Protein AF-A0A1F7BGQ9-F1 (afdb_monomer)

Foldseek 3Di:
DDDDDDDDDDDDDDDDDDDDDDPDPPPPPPPPPPCPVPPPPDQLAPAADCPDLLNVLQVVLVVLVLADCDPVRHNQQQAFAFQLNLLSSLCSLLVPDFDLPADQQAPPQDSPDPSNSSVRSLVVLVLADCDPVRHNRRGDFAFLLSSLSSNCSSVVNAWQADAQAPPADPPPPSNRSQNLCVVLVQQVPPDDRHHSRGGHTRGNSSSSSNSSSVSVVVVVVVPPDPDDDDDDDPDDDDDDDDDDDPDDDDDDDDDDDDDDDDDD

Sequence (264 aa):
MLLSSFKGPNARRHIIIGIVSIVTALALLPNIPTSSWQAALRSPFTDTDPHTLHGHAILRLFDRGIVSGFPDKTFRGHLPVSRAEAAKMLLRAANIPLDENLQSPFSDVFGNEWFSAYVLTAEQHKIIQGYSDGSFRPQRSISTAEFLKMATMTFGLPESLPHHFADVRDNDWFARFAGMAWHYHLFPERIDHRTLTPDLRVMRSDFALALSQILNFGSRAHFNKPEWKWIPPRGSSLLTLPKPVTNVSPLPSLEESPISADEP

Mean predicted aligned error: 14.75 Å

pLDDT: mean 77.78, std 25.47, range [29.55, 98.81]

Radius of gyration: 30.19 Å; Cα contacts (8 Å, |Δi|>4): 280; chains: 1; bounding box: 60×73×105 Å

Secondary structure (DSSP, 8-state):
---------------------------------GGGG------SSTT--TTSHHHHHHHHHHHTTS----TTS---TTSBPBHHHHHHHHHHHTTPPP-TTPPP-STT--TTSTTHHHHHHHHHTTS----TTS---TTSBPBHHHHHHHHHHHHTPPSS-----TT--TTSTTHHHHHHHHHTT--TTT-BTTB--TTSBPBHHHHHHHHHHHHHHHHHHTTSSS-------TT----PPPPP----PPPPP-PPPPPPP---

Nearest PDB structures (foldseek):
  3pyw-assembly1_A  TM=8.153E-01  e=2.788E-09  Bacillus anthracis
  7sv5-assembly2_B  TM=8.610E-01  e=1.361E-07  Paenibacillus alvei
  7sv6-assembly1_A  TM=8.631E-01  e=1.890E-07  Paenibacillus alvei
  6cwi-assembly1_A  TM=8.191E-01  e=2.626E-07  Paenibacillus alvei
  6bt4-assembly1_A  TM=8.118E-01  e=2.774E-07  Bacillus anthracis

Structure (mmCIF, N/CA/C/O backbone):
data_AF-A0A1F7BGQ9-F1
#
_entry.id   AF-A0A1F7BGQ9-F1
#
loop_
_atom_site.group_PDB
_atom_site.id
_atom_site.type_symbol
_atom_site.label_atom_id
_atom_site.label_alt_id
_atom_site.label_comp_id
_atom_site.label_asym_id
_atom_site.label_entity_id
_atom_site.label_seq_id
_atom_site.pdbx_PDB_ins_code
_atom_site.Cartn_x
_atom_site.Cartn_y
_atom_site.Cartn_z
_atom_site.occupancy
_atom_site.B_iso_or_equiv
_atom_site.auth_seq_id
_atom_site.auth_comp_id
_atom_site.auth_asym_id
_atom_site.auth_atom_id
_atom_site.pdbx_PDB_model_num
ATOM 1 N N . MET A 1 1 ? 13.419 -28.839 -79.790 1.00 36.34 1 MET A N 1
ATOM 2 C CA . MET A 1 1 ? 14.596 -29.171 -80.618 1.00 36.34 1 MET A CA 1
ATOM 3 C C . MET A 1 1 ? 15.353 -27.874 -80.906 1.00 36.34 1 MET A C 1
ATOM 5 O O . MET A 1 1 ? 14.769 -27.016 -81.542 1.00 36.34 1 MET A O 1
ATOM 9 N N . LEU A 1 2 ? 16.568 -27.757 -80.341 1.00 37.19 2 LEU A N 1
ATOM 10 C CA . LEU A 1 2 ? 17.745 -26.927 -80.712 1.00 37.19 2 LEU A CA 1
ATOM 11 C C . LEU A 1 2 ? 17.565 -25.390 -80.860 1.00 37.19 2 LEU A C 1
ATOM 13 O O . LEU A 1 2 ? 16.801 -24.934 -81.695 1.00 37.19 2 LEU A O 1
ATOM 17 N N . LEU A 1 3 ? 18.114 -24.538 -79.975 1.00 39.97 3 LEU A N 1
ATOM 18 C CA . LEU A 1 3 ? 19.520 -24.072 -79.818 1.00 39.97 3 LEU A CA 1
ATOM 19 C C . LEU A 1 3 ? 20.113 -23.309 -81.021 1.00 39.97 3 LEU A C 1
ATOM 21 O O . LEU A 1 3 ? 20.378 -23.937 -82.036 1.00 39.97 3 LEU A O 1
ATOM 25 N N . SER A 1 4 ? 20.443 -22.016 -80.823 1.00 39.09 4 SER A N 1
ATOM 26 C CA . SER A 1 4 ? 21.767 -21.361 -81.063 1.00 39.09 4 SER A CA 1
ATOM 27 C C . SER A 1 4 ? 21.606 -19.818 -81.135 1.00 39.09 4 SER A C 1
ATOM 29 O O . SER A 1 4 ? 20.766 -19.363 -81.900 1.00 39.09 4 SER A O 1
ATOM 31 N N . SER A 1 5 ? 22.212 -18.954 -80.297 1.00 43.22 5 SER A N 1
ATOM 32 C CA . SER A 1 5 ? 23.644 -18.620 -80.043 1.00 43.22 5 SER A CA 1
ATOM 33 C C . SER A 1 5 ? 24.148 -17.414 -80.885 1.00 43.22 5 SER A C 1
ATOM 35 O O . SER A 1 5 ? 24.263 -17.527 -82.097 1.00 43.22 5 SER A O 1
ATOM 37 N N . PHE A 1 6 ? 24.231 -16.205 -80.293 1.00 45.91 6 PHE A N 1
ATOM 38 C CA . PHE A 1 6 ? 25.427 -15.411 -79.876 1.00 45.91 6 PHE A CA 1
ATOM 39 C C . PHE A 1 6 ? 26.167 -14.546 -80.926 1.00 45.91 6 PHE A C 1
ATOM 41 O O . PHE A 1 6 ? 26.708 -15.071 -81.894 1.00 45.91 6 PHE A O 1
ATOM 48 N N . LYS A 1 7 ? 26.375 -13.250 -80.594 1.00 42.97 7 LYS A N 1
ATOM 49 C CA . LYS A 1 7 ? 27.692 -12.549 -80.546 1.00 42.97 7 LYS A CA 1
ATOM 50 C C . LYS A 1 7 ? 27.568 -11.109 -79.978 1.00 42.97 7 LYS A C 1
ATOM 52 O O . LYS A 1 7 ? 26.692 -10.366 -80.395 1.00 42.97 7 LYS A O 1
ATOM 57 N N . GLY A 1 8 ? 28.432 -10.757 -79.008 1.00 38.69 8 GLY A N 1
ATOM 58 C CA . GLY A 1 8 ? 28.575 -9.430 -78.350 1.00 38.69 8 GLY A CA 1
ATOM 59 C C . GLY A 1 8 ? 29.372 -8.389 -79.176 1.00 38.69 8 GLY A C 1
ATOM 60 O O . GLY A 1 8 ? 29.434 -8.590 -80.387 1.00 38.69 8 GLY A O 1
ATOM 61 N N . PRO A 1 9 ? 30.029 -7.335 -78.603 1.00 50.06 9 PRO A N 1
ATOM 62 C CA . PRO A 1 9 ? 30.559 -7.221 -77.231 1.00 50.06 9 PRO A CA 1
ATOM 63 C C . PRO A 1 9 ? 30.384 -5.861 -76.484 1.00 50.06 9 PRO A C 1
ATOM 65 O O . PRO A 1 9 ? 30.153 -4.804 -77.053 1.00 50.06 9 PRO A O 1
ATOM 68 N N . ASN A 1 10 ? 30.568 -5.949 -75.162 1.00 44.47 10 ASN A N 1
ATOM 69 C CA . ASN A 1 10 ? 31.074 -4.989 -74.160 1.00 44.47 10 ASN A CA 1
ATOM 70 C C . ASN A 1 10 ? 31.582 -3.595 -74.612 1.00 44.47 10 ASN A C 1
ATOM 72 O O . ASN A 1 10 ? 32.505 -3.517 -75.415 1.00 44.47 10 ASN A O 1
ATOM 76 N N . ALA A 1 11 ? 31.194 -2.533 -73.885 1.00 39.59 11 ALA A N 1
ATOM 77 C CA . ALA A 1 11 ? 32.031 -1.903 -72.839 1.00 39.59 11 ALA A CA 1
ATOM 78 C C . ALA A 1 11 ? 31.800 -0.381 -72.654 1.00 39.59 11 ALA A C 1
ATOM 80 O O . ALA A 1 11 ? 32.071 0.419 -73.535 1.00 39.59 11 ALA A O 1
ATOM 81 N N . ARG A 1 12 ? 31.507 -0.025 -71.394 1.00 42.62 12 ARG A N 1
ATOM 82 C CA . ARG A 1 12 ? 32.071 1.100 -70.615 1.00 42.62 12 ARG A CA 1
ATOM 83 C C . ARG A 1 12 ? 31.659 2.559 -70.917 1.00 42.62 12 ARG A C 1
ATOM 85 O O . ARG A 1 12 ? 32.175 3.194 -71.817 1.00 42.62 12 ARG A O 1
ATOM 92 N N . ARG A 1 13 ? 30.965 3.092 -69.893 1.00 46.19 13 ARG A N 1
ATOM 93 C CA . ARG A 1 13 ? 31.175 4.374 -69.177 1.00 46.19 13 ARG A CA 1
ATOM 94 C C . ARG A 1 13 ? 30.941 5.663 -69.967 1.00 46.19 13 ARG A C 1
ATOM 96 O O . ARG A 1 13 ? 31.759 5.990 -70.797 1.00 46.19 13 ARG A O 1
ATOM 103 N N . HIS A 1 14 ? 29.966 6.465 -69.529 1.00 50.31 14 HIS A N 1
ATOM 104 C CA . HIS A 1 14 ? 30.196 7.842 -69.064 1.00 50.31 14 HIS A CA 1
ATOM 105 C C . HIS A 1 14 ? 29.042 8.279 -68.145 1.00 50.31 14 HIS A C 1
ATOM 107 O O . HIS A 1 14 ? 27.884 8.324 -68.542 1.00 50.31 14 HIS A O 1
ATOM 113 N N . ILE A 1 15 ? 29.389 8.567 -66.889 1.00 47.56 15 ILE A N 1
ATOM 114 C CA . ILE A 1 15 ? 28.601 9.392 -65.972 1.00 47.56 15 ILE A CA 1
ATOM 115 C C . ILE A 1 15 ? 28.637 10.808 -66.551 1.00 47.56 15 ILE A C 1
ATOM 117 O O . ILE A 1 15 ? 29.724 11.367 -66.685 1.00 47.56 15 ILE A O 1
ATOM 121 N N . ILE A 1 16 ? 27.481 11.381 -66.879 1.00 44.72 16 ILE A N 1
ATOM 122 C CA . ILE A 1 16 ? 27.337 12.829 -67.047 1.00 44.72 16 ILE A CA 1
ATOM 123 C C . ILE A 1 16 ? 26.301 13.288 -66.029 1.00 44.72 16 ILE A C 1
ATOM 125 O O . ILE A 1 16 ? 25.122 12.950 -66.092 1.00 44.72 16 ILE A O 1
ATOM 129 N N . ILE A 1 17 ? 26.818 14.016 -65.047 1.00 48.19 17 ILE A N 1
ATOM 130 C CA . ILE A 1 17 ? 26.099 14.764 -64.028 1.00 48.19 17 ILE A CA 1
ATOM 131 C C . ILE A 1 17 ? 25.341 15.882 -64.746 1.00 48.19 17 ILE A C 1
ATOM 133 O O . ILE A 1 17 ? 25.955 16.760 -65.346 1.00 48.19 17 ILE A O 1
ATOM 137 N N . GLY A 1 18 ? 24.013 15.836 -64.688 1.00 40.16 18 GLY A N 1
ATOM 138 C CA . GLY A 1 18 ? 23.127 16.909 -65.125 1.00 40.16 18 GLY A CA 1
ATOM 139 C C . GLY A 1 18 ? 22.361 17.455 -63.930 1.00 40.16 18 GLY A C 1
ATOM 140 O O . GLY A 1 18 ? 21.220 17.072 -63.697 1.00 40.16 18 GLY A O 1
ATOM 141 N N . ILE A 1 19 ? 23.011 18.316 -63.147 1.00 49.31 19 ILE A N 1
ATOM 142 C CA . ILE A 1 19 ? 22.352 19.185 -62.170 1.00 49.31 19 ILE A CA 1
ATOM 143 C C . ILE A 1 19 ? 21.671 20.302 -62.963 1.00 49.31 19 ILE A C 1
ATOM 145 O O . ILE A 1 19 ? 22.356 21.159 -63.512 1.00 49.31 19 ILE A O 1
ATOM 149 N N . VAL A 1 20 ? 20.338 20.310 -62.997 1.00 45.03 20 VAL A N 1
ATOM 150 C CA . VAL A 1 20 ? 19.552 21.527 -63.245 1.00 45.03 20 VAL A CA 1
ATOM 151 C C . VAL A 1 20 ? 18.405 21.571 -62.237 1.00 45.03 20 VAL A C 1
ATOM 153 O O . VAL A 1 20 ? 17.355 20.962 -62.407 1.00 45.03 20 VAL A O 1
ATOM 156 N N . SER A 1 21 ? 18.696 22.259 -61.136 1.00 47.62 21 SER A N 1
ATOM 157 C CA . SER A 1 21 ? 17.870 23.287 -60.504 1.00 47.62 21 SER A CA 1
ATOM 158 C C . SER A 1 21 ? 16.347 23.178 -60.631 1.00 47.62 21 SER A C 1
ATOM 160 O O . SER A 1 21 ? 15.758 23.731 -61.555 1.00 47.62 21 SER A O 1
ATOM 162 N N . ILE A 1 22 ? 15.705 22.638 -59.592 1.00 47.03 22 ILE A N 1
ATOM 163 C CA . ILE A 1 22 ? 14.407 23.147 -59.127 1.00 47.03 22 ILE A CA 1
ATOM 164 C C . ILE A 1 22 ? 14.520 23.404 -57.618 1.00 47.03 22 ILE A C 1
ATOM 166 O O . ILE A 1 22 ? 14.191 22.575 -56.777 1.00 47.03 22 ILE A O 1
ATOM 170 N N . VAL A 1 23 ? 15.042 24.585 -57.296 1.00 50.34 23 VAL A N 1
ATOM 171 C CA . VAL A 1 23 ? 14.704 25.364 -56.097 1.00 50.34 23 VAL A CA 1
ATOM 172 C C . VAL A 1 23 ? 13.870 26.500 -56.705 1.00 50.34 23 VAL A C 1
ATOM 174 O O . VAL A 1 23 ? 14.370 27.176 -57.593 1.00 50.34 23 VAL A O 1
ATOM 177 N N . THR A 1 24 ? 12.568 26.653 -56.489 1.00 49.28 24 THR A N 1
ATOM 178 C CA . THR A 1 24 ? 11.919 27.047 -55.238 1.00 49.28 24 THR A CA 1
ATOM 179 C C . THR A 1 24 ? 10.406 26.807 -55.372 1.00 49.28 24 THR A C 1
ATOM 181 O O . THR A 1 24 ? 9.662 27.660 -55.849 1.00 49.28 24 THR A O 1
ATOM 184 N N . ALA A 1 25 ? 9.904 25.666 -54.901 1.00 49.00 25 ALA A N 1
ATOM 185 C CA . ALA A 1 25 ? 8.523 25.638 -54.433 1.00 49.00 25 ALA A CA 1
ATOM 186 C C . ALA A 1 25 ? 8.534 26.314 -53.058 1.00 49.00 25 ALA A C 1
ATOM 188 O O . ALA A 1 25 ? 8.933 25.703 -52.067 1.00 49.00 25 ALA A O 1
ATOM 189 N N . LEU A 1 26 ? 8.172 27.599 -53.014 1.00 49.84 26 LEU A N 1
ATOM 190 C CA . LEU A 1 26 ? 7.861 28.319 -51.780 1.00 49.84 26 LEU A CA 1
ATOM 191 C C . LEU A 1 26 ? 6.586 27.697 -51.197 1.00 49.84 26 LEU A C 1
ATOM 193 O O . LEU A 1 26 ? 5.485 28.226 -51.327 1.00 49.84 26 LEU A O 1
ATOM 197 N N . ALA A 1 27 ? 6.737 26.515 -50.606 1.00 54.12 27 ALA A N 1
ATOM 198 C CA . ALA A 1 27 ? 5.745 25.952 -49.727 1.00 54.12 27 ALA A CA 1
ATOM 199 C C . ALA A 1 27 ? 5.705 26.873 -48.506 1.00 54.12 27 ALA A C 1
ATOM 201 O O . ALA A 1 27 ? 6.563 26.804 -47.627 1.00 54.12 27 ALA A O 1
ATOM 202 N N . LEU A 1 28 ? 4.709 27.759 -48.484 1.00 58.50 28 LEU A N 1
ATOM 203 C CA . LEU A 1 28 ? 4.125 28.303 -47.264 1.00 58.50 28 LEU A CA 1
ATOM 204 C C . LEU A 1 28 ? 3.600 27.118 -46.444 1.00 58.50 28 LEU A C 1
ATOM 206 O O . LEU A 1 28 ? 2.397 26.885 -46.354 1.00 58.50 28 LEU A O 1
ATOM 210 N N . LEU A 1 29 ? 4.503 26.309 -45.893 1.00 55.88 29 LEU A N 1
ATOM 211 C CA . LEU A 1 29 ? 4.134 25.449 -44.794 1.00 55.88 29 LEU A CA 1
ATOM 212 C C . LEU A 1 29 ? 3.821 26.425 -43.661 1.00 55.88 29 LEU A C 1
ATOM 214 O O . LEU A 1 29 ? 4.695 27.232 -43.323 1.00 55.88 29 LEU A O 1
ATOM 218 N N . PRO A 1 30 ? 2.592 26.433 -43.108 1.00 62.44 30 PRO A N 1
ATOM 219 C CA . PRO A 1 30 ? 2.375 27.143 -41.861 1.00 62.44 30 PRO A CA 1
ATOM 220 C C . PRO A 1 30 ? 3.480 26.684 -40.916 1.00 62.44 30 PRO A C 1
ATOM 222 O O . PRO A 1 30 ? 3.821 25.501 -40.935 1.00 62.44 30 PRO A O 1
ATOM 225 N N . ASN A 1 31 ? 4.075 27.613 -40.162 1.00 59.97 31 ASN A N 1
ATOM 226 C CA . ASN A 1 31 ? 4.918 27.282 -39.019 1.00 59.97 31 ASN A CA 1
ATOM 227 C C . ASN A 1 31 ? 4.153 26.231 -38.219 1.00 59.97 31 ASN A C 1
ATOM 229 O O . ASN A 1 31 ? 3.265 26.594 -37.454 1.00 59.97 31 ASN A O 1
ATOM 233 N N . ILE A 1 32 ? 4.416 24.943 -38.447 1.00 59.50 32 ILE A N 1
ATOM 234 C CA . ILE A 1 32 ? 3.876 23.896 -37.605 1.00 59.50 32 ILE A CA 1
ATOM 235 C C . ILE A 1 32 ? 4.662 24.147 -36.334 1.00 59.50 32 ILE A C 1
ATOM 237 O O . ILE A 1 32 ? 5.885 23.972 -36.370 1.00 59.50 32 ILE A O 1
ATOM 241 N N . PRO A 1 33 ? 4.042 24.678 -35.267 1.00 58.84 33 PRO A N 1
ATOM 242 C CA . PRO A 1 33 ? 4.779 24.907 -34.049 1.00 58.84 33 PRO A CA 1
ATOM 243 C C . PRO A 1 33 ? 5.340 23.541 -33.660 1.00 58.84 33 PRO A C 1
ATOM 245 O O . PRO A 1 33 ? 4.599 22.611 -33.345 1.00 58.84 33 PRO A O 1
ATOM 248 N N . THR A 1 34 ? 6.662 23.390 -33.736 1.00 55.25 34 THR A N 1
ATOM 249 C CA . THR A 1 34 ? 7.361 22.145 -33.386 1.00 55.25 34 THR A CA 1
ATOM 250 C C . THR A 1 34 ? 7.136 21.767 -31.918 1.00 55.25 34 THR A C 1
ATOM 252 O O . THR A 1 34 ? 7.506 20.676 -31.494 1.00 55.25 34 THR A O 1
ATOM 255 N N . SER A 1 35 ? 6.458 22.623 -31.151 1.00 54.38 35 SER A N 1
ATOM 256 C CA . SER A 1 35 ? 6.023 22.392 -29.782 1.00 54.38 35 SER A CA 1
ATOM 257 C C . SER A 1 35 ? 4.830 21.439 -29.621 1.00 54.38 35 SER A C 1
ATOM 259 O O . SER A 1 35 ? 4.556 21.049 -28.489 1.00 54.38 35 SER A O 1
ATOM 261 N N . SER A 1 36 ? 4.132 20.997 -30.677 1.00 53.03 36 SER A N 1
ATOM 262 C CA . SER A 1 36 ? 2.941 20.143 -30.487 1.00 53.03 36 SER A CA 1
ATOM 263 C C . SER A 1 36 ? 3.226 18.659 -30.198 1.00 53.03 36 SER A C 1
ATOM 265 O O . SER A 1 36 ? 2.317 17.954 -29.773 1.00 53.03 36 SER A O 1
ATOM 267 N N . TRP A 1 37 ? 4.461 18.168 -30.364 1.00 47.69 37 TRP A N 1
ATOM 268 C CA . TRP A 1 37 ? 4.839 16.790 -29.974 1.00 47.69 37 TRP A CA 1
ATOM 269 C C . TRP A 1 37 ? 5.526 16.718 -28.604 1.00 47.69 37 TRP A C 1
ATOM 271 O O . TRP A 1 37 ? 5.734 15.638 -28.059 1.00 47.69 37 TRP A O 1
ATOM 281 N N . GLN A 1 38 ? 5.830 17.884 -28.029 1.00 47.09 38 GLN A N 1
ATOM 282 C CA . GLN A 1 38 ? 6.283 18.070 -26.654 1.00 47.09 38 GLN A CA 1
ATOM 283 C C . GLN A 1 38 ? 5.197 18.776 -25.837 1.00 47.09 38 GLN A C 1
ATOM 285 O O . GLN A 1 38 ? 5.494 19.640 -25.007 1.00 47.09 38 GLN A O 1
ATOM 290 N N . ALA A 1 39 ? 3.932 18.377 -25.987 1.00 48.41 39 ALA A N 1
ATOM 291 C CA . ALA A 1 39 ? 3.056 18.402 -24.820 1.00 48.41 39 ALA A CA 1
ATOM 292 C C . ALA A 1 39 ? 3.646 17.385 -23.827 1.00 48.41 39 ALA A C 1
ATOM 294 O O . ALA A 1 39 ? 3.216 16.239 -23.746 1.00 48.41 39 ALA A O 1
ATOM 295 N N . ALA A 1 40 ? 4.759 17.775 -23.198 1.00 54.75 40 ALA A N 1
ATOM 296 C CA . ALA A 1 40 ? 5.526 16.961 -22.287 1.00 54.75 40 ALA A CA 1
ATOM 297 C C . ALA A 1 40 ? 4.553 16.466 -21.226 1.00 54.75 40 ALA A C 1
ATOM 299 O O . ALA A 1 40 ? 3.751 17.261 -20.727 1.00 54.75 40 ALA A O 1
ATOM 300 N N . LEU A 1 41 ? 4.617 15.175 -20.902 1.00 59.75 41 LEU A N 1
ATOM 301 C CA . LEU A 1 41 ? 3.995 14.638 -19.702 1.00 59.75 41 LEU A CA 1
ATOM 302 C C . LEU A 1 41 ? 4.529 15.473 -18.528 1.00 59.75 41 LEU A C 1
ATOM 304 O O . LEU A 1 41 ? 5.626 15.240 -18.031 1.00 59.75 41 LEU A O 1
ATOM 308 N N . ARG A 1 42 ? 3.820 16.535 -18.147 1.00 78.81 42 ARG A N 1
ATOM 309 C CA . ARG A 1 42 ? 4.217 17.367 -17.019 1.00 78.81 42 ARG A CA 1
ATOM 310 C C . ARG A 1 42 ? 3.705 16.656 -15.788 1.00 78.81 42 ARG A C 1
ATOM 312 O O . ARG A 1 42 ? 2.498 16.541 -15.596 1.00 78.81 42 ARG A O 1
ATOM 319 N N . SER A 1 43 ? 4.635 16.164 -14.978 1.00 88.19 43 SER A N 1
ATOM 320 C CA . SER A 1 43 ? 4.297 15.652 -13.659 1.00 88.19 43 SER A CA 1
ATOM 321 C C . SER A 1 43 ? 3.655 16.783 -12.836 1.00 88.19 43 SER A C 1
ATOM 323 O O . SER A 1 43 ? 4.207 17.887 -12.799 1.00 88.19 43 SER A O 1
ATOM 325 N N . PRO A 1 44 ? 2.516 16.544 -12.155 1.00 93.31 44 PRO A N 1
ATOM 326 C CA . PRO A 1 44 ? 1.982 17.469 -11.162 1.00 93.31 44 PRO A CA 1
ATOM 327 C C . PRO A 1 44 ? 2.873 17.526 -9.911 1.00 93.31 44 PRO A C 1
ATOM 329 O O . PRO A 1 44 ? 2.683 18.407 -9.074 1.00 93.31 44 PRO A O 1
ATOM 332 N N . PHE A 1 45 ? 3.835 16.602 -9.789 1.00 96.81 45 PHE A N 1
ATOM 333 C CA . PHE A 1 45 ? 4.790 16.527 -8.695 1.00 96.81 45 PHE A CA 1
ATOM 334 C C . PHE A 1 45 ? 6.187 16.966 -9.138 1.00 96.81 45 PHE A C 1
ATOM 336 O O . PHE A 1 45 ? 6.735 16.433 -10.105 1.00 96.81 45 PHE A O 1
ATOM 343 N N . THR A 1 46 ? 6.779 17.905 -8.407 1.00 96.19 46 THR A N 1
ATOM 344 C CA . THR A 1 46 ? 8.100 18.488 -8.688 1.00 96.19 46 THR A CA 1
ATOM 345 C C . THR A 1 46 ? 9.255 17.518 -8.439 1.00 96.19 46 THR A C 1
ATOM 347 O O . THR A 1 46 ? 10.321 17.680 -9.022 1.00 96.19 46 THR A O 1
ATOM 350 N N . ASP A 1 47 ? 9.039 16.498 -7.611 1.00 96.75 47 ASP A N 1
ATOM 351 C CA . ASP A 1 47 ? 10.009 15.472 -7.211 1.00 96.75 47 ASP A CA 1
ATOM 352 C C . ASP A 1 47 ? 9.783 14.120 -7.914 1.00 96.75 47 ASP A C 1
ATOM 354 O O . ASP A 1 47 ? 10.317 13.098 -7.486 1.00 96.75 47 ASP A O 1
ATOM 358 N N . THR A 1 48 ? 8.965 14.085 -8.968 1.00 96.12 48 THR A N 1
ATOM 359 C CA . THR A 1 48 ? 8.656 12.858 -9.714 1.00 96.12 48 THR A CA 1
ATOM 360 C C . THR A 1 48 ? 9.039 13.022 -11.177 1.00 96.12 48 THR A C 1
ATOM 362 O O . THR A 1 48 ? 8.422 13.804 -11.899 1.00 96.12 48 THR A O 1
ATOM 365 N N . ASP A 1 49 ? 10.033 12.252 -11.624 1.00 93.94 49 ASP A N 1
ATOM 366 C CA . ASP A 1 49 ? 10.426 12.196 -13.033 1.00 93.94 49 ASP A CA 1
ATOM 367 C C . ASP A 1 49 ? 9.449 11.301 -13.821 1.00 93.94 49 ASP A C 1
ATOM 369 O O . ASP A 1 49 ? 9.459 10.079 -13.616 1.00 93.94 49 ASP A O 1
ATOM 373 N N . PRO A 1 50 ? 8.633 11.865 -14.737 1.00 92.00 50 PRO A N 1
ATOM 374 C CA . PRO A 1 50 ? 7.638 11.123 -15.508 1.00 92.00 50 PRO A CA 1
ATOM 375 C C . PRO A 1 50 ? 8.241 10.047 -16.416 1.00 92.00 50 PRO A C 1
ATOM 377 O O . PRO A 1 50 ? 7.495 9.187 -16.867 1.00 92.00 50 PRO A O 1
ATOM 380 N N . HIS A 1 51 ? 9.547 10.071 -16.696 1.00 88.88 51 HIS A N 1
ATOM 381 C CA . HIS A 1 51 ? 10.205 9.118 -17.592 1.00 88.88 51 HIS A CA 1
ATOM 382 C C . HIS A 1 51 ? 10.705 7.853 -16.886 1.00 88.88 51 HIS A C 1
ATOM 384 O O . HIS A 1 51 ? 11.009 6.859 -17.547 1.00 88.88 51 HIS A O 1
ATOM 390 N N . THR A 1 52 ? 10.741 7.851 -15.553 1.00 92.81 52 THR A N 1
ATOM 391 C CA . THR A 1 52 ? 11.121 6.675 -14.758 1.00 92.81 52 THR A CA 1
ATOM 392 C C . THR A 1 52 ? 9.963 5.687 -14.626 1.00 92.81 52 THR A C 1
ATOM 394 O O . THR A 1 52 ? 8.794 6.029 -14.830 1.00 92.81 52 THR A O 1
ATOM 397 N N . LEU A 1 53 ? 10.265 4.439 -14.261 1.00 91.38 53 LEU A N 1
ATOM 398 C CA . LEU A 1 53 ? 9.242 3.421 -14.030 1.00 91.38 53 LEU A CA 1
ATOM 399 C C . LEU A 1 53 ? 8.296 3.815 -12.880 1.00 91.38 53 LEU A C 1
ATOM 401 O O . LEU A 1 53 ? 7.072 3.754 -13.035 1.00 91.38 53 LEU A O 1
ATOM 405 N N . HIS A 1 54 ? 8.852 4.273 -11.755 1.00 94.56 54 HIS A N 1
ATOM 406 C CA . HIS A 1 54 ? 8.070 4.784 -10.628 1.00 94.56 54 HIS A CA 1
ATOM 407 C C . HIS A 1 54 ? 7.258 6.012 -11.010 1.00 94.56 54 HIS A C 1
ATOM 409 O O . HIS A 1 54 ? 6.078 6.064 -10.680 1.00 94.56 54 HIS A O 1
ATOM 415 N N . GLY A 1 55 ? 7.838 6.966 -11.742 1.00 95.06 55 GLY A N 1
ATOM 416 C CA . GLY A 1 55 ? 7.127 8.166 -12.172 1.00 95.06 55 GLY A CA 1
ATOM 417 C C . GLY A 1 55 ? 5.900 7.848 -13.015 1.00 95.06 55 GLY A C 1
ATOM 418 O O . GLY A 1 55 ? 4.796 8.256 -12.662 1.00 95.06 55 GLY A O 1
ATOM 419 N N . HIS A 1 56 ? 6.041 7.017 -14.051 1.00 93.69 56 HIS A N 1
ATOM 420 C CA . HIS A 1 56 ? 4.893 6.558 -14.839 1.00 93.69 56 HIS A CA 1
ATOM 421 C C . HIS A 1 56 ? 3.817 5.867 -13.983 1.00 93.69 56 HIS A C 1
ATOM 423 O O . HIS A 1 56 ? 2.620 6.021 -14.244 1.00 93.69 56 HIS A O 1
ATOM 429 N N . ALA A 1 57 ? 4.212 5.079 -12.979 1.00 95.69 57 ALA A N 1
ATOM 430 C CA . ALA A 1 57 ? 3.268 4.414 -12.086 1.00 95.69 57 ALA A CA 1
ATOM 431 C C . ALA A 1 57 ? 2.541 5.398 -11.159 1.00 95.69 57 ALA A C 1
ATOM 433 O O . ALA A 1 57 ? 1.319 5.321 -11.034 1.00 95.69 57 ALA A O 1
ATOM 434 N N . ILE A 1 58 ? 3.276 6.339 -10.564 1.00 97.38 58 ILE A N 1
ATOM 435 C CA . ILE A 1 58 ? 2.746 7.398 -9.702 1.00 97.38 58 ILE A CA 1
ATOM 436 C C . ILE A 1 58 ? 1.714 8.227 -10.468 1.00 97.38 58 ILE A C 1
ATOM 438 O O . ILE A 1 58 ? 0.596 8.394 -9.986 1.00 97.38 58 ILE A O 1
ATOM 442 N N . LEU A 1 59 ? 2.050 8.676 -11.680 1.00 95.44 59 LEU A N 1
ATOM 443 C CA . LEU A 1 59 ? 1.153 9.484 -12.509 1.00 95.44 59 LEU A CA 1
ATOM 444 C C . LEU A 1 59 ? -0.116 8.720 -12.893 1.00 95.44 59 LEU A C 1
ATOM 446 O O . LEU A 1 59 ? -1.216 9.229 -12.718 1.00 95.44 59 LEU A O 1
ATOM 450 N N . ARG A 1 60 ? 0.008 7.446 -13.283 1.00 94.69 60 ARG A N 1
ATOM 451 C CA . ARG A 1 60 ? -1.155 6.599 -13.595 1.00 94.69 60 ARG A CA 1
ATOM 452 C C . ARG A 1 60 ? -2.106 6.432 -12.411 1.00 94.69 60 ARG A C 1
ATOM 454 O O . ARG A 1 60 ? -3.320 6.388 -12.600 1.00 94.69 60 ARG A O 1
ATOM 461 N N . LEU A 1 61 ? -1.573 6.261 -11.202 1.00 96.75 61 LEU A N 1
ATOM 462 C CA . LEU A 1 61 ? -2.400 6.140 -10.002 1.00 96.75 61 LEU A CA 1
ATOM 463 C C . LEU A 1 61 ? -2.984 7.490 -9.572 1.00 96.75 61 LEU A C 1
ATOM 465 O O . LEU A 1 61 ? -4.095 7.519 -9.041 1.00 96.75 61 LEU A O 1
ATOM 469 N N . PHE A 1 62 ? -2.263 8.588 -9.807 1.00 96.56 62 PHE A N 1
ATOM 470 C CA . PHE A 1 62 ? -2.745 9.945 -9.563 1.00 96.56 62 PHE A CA 1
ATOM 471 C C . PHE A 1 62 ? -3.927 10.287 -10.476 1.00 96.56 62 PHE A C 1
ATOM 473 O O . PHE A 1 62 ? -4.969 10.700 -9.976 1.00 96.56 62 PHE A O 1
ATOM 480 N N . ASP A 1 63 ? -3.822 9.997 -11.775 1.00 94.50 63 ASP A N 1
ATOM 481 C CA . ASP A 1 63 ? -4.895 10.213 -12.759 1.00 94.50 63 ASP A CA 1
ATOM 482 C C . ASP A 1 63 ? -6.175 9.427 -12.420 1.00 94.50 63 ASP A C 1
ATOM 484 O O . ASP A 1 63 ? -7.279 9.809 -12.799 1.00 94.50 63 ASP A O 1
ATOM 488 N N . ARG A 1 64 ? -6.036 8.322 -11.675 1.00 94.12 64 ARG A N 1
ATOM 489 C CA . ARG A 1 64 ? -7.146 7.497 -11.169 1.00 94.12 64 ARG A CA 1
ATOM 490 C C . ARG A 1 64 ? -7.648 7.916 -9.781 1.00 94.12 64 ARG A C 1
ATOM 492 O O . ARG A 1 64 ? -8.515 7.245 -9.232 1.00 94.12 64 ARG A O 1
ATOM 499 N N . GLY A 1 65 ? -7.085 8.961 -9.172 1.00 95.19 65 GLY A N 1
ATOM 500 C CA . GLY A 1 65 ? -7.440 9.425 -7.824 1.00 95.19 65 GLY A CA 1
ATOM 501 C C . GLY A 1 65 ? -7.032 8.481 -6.680 1.00 95.19 65 GLY A C 1
ATOM 502 O O . GLY A 1 65 ? -7.472 8.651 -5.536 1.00 95.19 65 GLY A O 1
ATOM 503 N N . ILE A 1 66 ? -6.191 7.480 -6.961 1.00 96.50 66 ILE A N 1
ATOM 504 C CA . ILE A 1 66 ? -5.765 6.462 -5.987 1.00 96.50 66 ILE A CA 1
ATOM 505 C C . ILE A 1 66 ? -4.716 7.045 -5.040 1.00 96.50 66 ILE A C 1
ATOM 507 O O . ILE A 1 66 ? -4.816 6.874 -3.823 1.00 96.50 66 ILE A O 1
ATOM 511 N N . VAL A 1 67 ? -3.737 7.761 -5.597 1.00 96.81 67 VAL A N 1
ATOM 512 C CA . VAL A 1 67 ? -2.684 8.445 -4.838 1.00 96.81 67 VAL A CA 1
ATOM 513 C C . VAL A 1 67 ? -2.793 9.956 -5.005 1.00 96.81 67 VAL A C 1
ATOM 515 O O . VAL A 1 67 ? -3.315 10.454 -5.997 1.00 96.81 67 VAL A O 1
ATOM 518 N N . SER A 1 68 ? -2.273 10.689 -4.028 1.00 94.06 68 SER A N 1
ATOM 519 C CA . SER A 1 68 ? -2.167 12.146 -4.051 1.00 94.06 68 SER A CA 1
ATOM 520 C C . SER A 1 68 ? -0.802 12.575 -3.519 1.00 94.06 68 SER A C 1
ATOM 522 O O . SER A 1 68 ? -0.184 11.851 -2.730 1.00 94.06 68 SER A O 1
ATOM 524 N N . GLY A 1 69 ? -0.343 13.750 -3.943 1.00 92.38 69 GLY A N 1
ATOM 525 C CA . GLY A 1 69 ? 0.833 14.405 -3.374 1.00 92.38 69 GLY A CA 1
ATOM 526 C C . GLY A 1 69 ? 0.488 15.298 -2.186 1.00 92.38 69 GLY A C 1
ATOM 527 O O . GLY A 1 69 ? -0.599 15.215 -1.610 1.00 92.38 69 GLY A O 1
ATOM 528 N N . PHE A 1 70 ? 1.436 16.158 -1.846 1.00 94.12 70 PHE A N 1
ATOM 529 C CA . PHE A 1 70 ? 1.367 17.128 -0.762 1.00 94.12 70 PHE A CA 1
ATOM 530 C C . PHE A 1 70 ? 1.072 18.540 -1.305 1.00 94.12 70 PHE A C 1
ATOM 532 O O . PHE A 1 70 ? 1.252 18.788 -2.501 1.00 94.12 70 PHE A O 1
ATOM 539 N N . PRO A 1 71 ? 0.635 19.488 -0.448 1.00 95.69 71 PRO A N 1
ATOM 540 C CA . PRO A 1 71 ? 0.318 20.858 -0.872 1.00 95.69 71 PRO A CA 1
ATOM 541 C C . PRO A 1 71 ? 1.479 21.598 -1.557 1.00 95.69 71 PRO A C 1
ATOM 543 O O . PRO A 1 71 ? 1.253 22.469 -2.392 1.00 95.69 71 PRO A O 1
ATOM 546 N N . ASP A 1 72 ? 2.721 21.218 -1.251 1.00 96.44 72 ASP A N 1
ATOM 547 C CA . ASP A 1 72 ? 3.954 21.751 -1.847 1.00 96.44 72 ASP A CA 1
ATOM 548 C C . ASP A 1 72 ? 4.271 21.186 -3.246 1.00 96.44 72 ASP A C 1
ATOM 550 O O . ASP A 1 72 ? 5.354 21.423 -3.782 1.00 96.44 72 ASP A O 1
ATOM 554 N N . LYS A 1 73 ? 3.328 20.452 -3.850 1.00 95.69 73 LYS A N 1
ATOM 555 C CA . LYS A 1 73 ? 3.468 19.787 -5.152 1.00 95.69 73 LYS A CA 1
ATOM 556 C C . LYS A 1 73 ? 4.554 18.709 -5.163 1.00 95.69 73 LYS A C 1
ATOM 558 O O . LYS A 1 73 ? 5.138 18.459 -6.208 1.00 95.69 73 LYS A O 1
ATOM 563 N N . THR A 1 74 ? 4.816 18.043 -4.042 1.00 97.88 74 THR A N 1
ATOM 564 C CA . THR A 1 74 ? 5.687 16.853 -3.995 1.00 97.88 74 THR A CA 1
ATOM 565 C C . THR A 1 74 ? 4.875 15.566 -3.834 1.00 97.88 74 THR A C 1
ATOM 567 O O . THR A 1 74 ? 3.764 15.580 -3.305 1.00 97.88 74 THR A O 1
ATOM 570 N N . PHE A 1 75 ? 5.413 14.430 -4.274 1.00 98.00 75 PHE A N 1
ATOM 571 C CA . PHE A 1 75 ? 4.868 13.095 -4.011 1.00 98.00 75 PHE A CA 1
ATOM 572 C C . PHE A 1 75 ? 5.511 12.434 -2.781 1.00 98.00 75 PHE A C 1
ATOM 574 O O . PHE A 1 75 ? 4.866 11.633 -2.092 1.00 98.00 75 PHE A O 1
ATOM 581 N N . ARG A 1 76 ? 6.774 12.786 -2.499 1.00 97.94 76 ARG A N 1
ATOM 582 C CA . ARG A 1 76 ? 7.625 12.269 -1.417 1.00 97.94 76 ARG A CA 1
ATOM 583 C C . ARG A 1 76 ? 7.780 10.753 -1.467 1.00 97.94 76 ARG A C 1
ATOM 585 O O . ARG A 1 76 ? 7.557 10.049 -0.484 1.00 97.94 76 ARG A O 1
ATOM 592 N N . GLY A 1 77 ? 8.178 10.251 -2.637 1.00 97.25 77 GLY A N 1
ATOM 593 C CA . GLY A 1 77 ? 8.301 8.816 -2.920 1.00 97.25 77 GLY A CA 1
ATOM 594 C C . GLY A 1 77 ? 9.182 8.040 -1.933 1.00 97.25 77 GLY A C 1
ATOM 595 O O . GLY A 1 77 ? 8.896 6.881 -1.660 1.00 97.25 77 GLY A O 1
ATOM 596 N N . HIS A 1 78 ? 10.189 8.697 -1.350 1.00 97.00 78 HIS A N 1
ATOM 597 C CA . HIS A 1 78 ? 11.141 8.125 -0.392 1.00 97.00 78 HIS A CA 1
ATOM 598 C C . HIS A 1 78 ? 10.578 7.911 1.024 1.00 97.00 78 HIS A C 1
ATOM 600 O O . HIS A 1 78 ? 11.256 7.321 1.862 1.00 97.00 78 HIS A O 1
ATOM 606 N N . LEU A 1 79 ? 9.378 8.417 1.331 1.00 98.12 79 LEU A N 1
ATOM 607 C CA . LEU A 1 79 ? 8.771 8.214 2.645 1.00 98.12 79 LEU A CA 1
ATOM 608 C C . LEU A 1 79 ? 8.135 6.820 2.737 1.00 98.12 79 LEU A C 1
ATOM 610 O O . LEU A 1 79 ? 7.527 6.364 1.764 1.00 98.12 79 LEU A O 1
ATOM 614 N N . PRO A 1 80 ? 8.220 6.146 3.897 1.00 98.31 80 PRO A N 1
ATOM 615 C CA . PRO A 1 80 ? 7.562 4.865 4.095 1.00 98.31 80 PRO A CA 1
ATOM 616 C C . PRO A 1 80 ? 6.043 5.038 4.215 1.00 98.31 80 PRO A C 1
ATOM 618 O O . PRO A 1 80 ? 5.564 6.010 4.794 1.00 98.31 80 PRO A O 1
ATOM 621 N N . VAL A 1 81 ? 5.290 4.061 3.714 1.00 98.56 81 VAL A N 1
ATOM 622 C CA . VAL A 1 81 ? 3.820 4.050 3.750 1.00 98.56 81 VAL A CA 1
ATOM 623 C C . VAL A 1 81 ? 3.325 3.526 5.095 1.00 98.56 81 VAL A C 1
ATOM 625 O O . VAL A 1 81 ? 3.735 2.442 5.526 1.00 98.56 81 VAL A O 1
ATOM 628 N N . SER A 1 82 ? 2.428 4.261 5.756 1.00 98.69 82 SER A N 1
ATOM 629 C CA . SER A 1 82 ? 1.775 3.798 6.988 1.00 98.69 82 SER A CA 1
ATOM 630 C C . SER A 1 82 ? 0.704 2.732 6.721 1.00 98.69 82 SER A C 1
ATOM 632 O O . SER A 1 82 ? 0.182 2.604 5.613 1.00 98.69 82 SER A O 1
ATOM 634 N N . ARG A 1 83 ? 0.328 1.956 7.743 1.00 98.56 83 ARG A N 1
ATOM 635 C CA . ARG A 1 83 ? -0.765 0.968 7.644 1.00 98.56 83 ARG A CA 1
ATOM 636 C C . ARG A 1 83 ? -2.089 1.601 7.216 1.00 98.56 83 ARG A C 1
ATOM 638 O O . ARG A 1 83 ? -2.790 1.034 6.378 1.00 98.56 83 ARG A O 1
ATOM 645 N N . ALA A 1 84 ? -2.410 2.774 7.759 1.00 98.56 84 ALA A N 1
ATOM 646 C CA . ALA A 1 84 ? -3.602 3.532 7.392 1.00 98.56 84 ALA A CA 1
ATOM 647 C C . ALA A 1 84 ? -3.560 4.017 5.932 1.00 98.56 84 ALA A C 1
ATOM 649 O O . ALA A 1 84 ? -4.537 3.873 5.195 1.00 98.56 84 ALA A O 1
ATOM 650 N N . GLU A 1 85 ? -2.420 4.550 5.484 1.00 98.62 85 GLU A N 1
ATOM 651 C CA . GLU A 1 85 ? -2.241 4.979 4.092 1.00 98.62 85 GLU A CA 1
ATOM 652 C C . GLU A 1 85 ? -2.346 3.804 3.113 1.00 98.62 85 GLU A C 1
ATOM 654 O O . GLU A 1 85 ? -2.993 3.928 2.072 1.00 98.62 85 GLU A O 1
ATOM 659 N N . ALA A 1 86 ? -1.762 2.653 3.459 1.00 98.81 86 ALA A N 1
ATOM 660 C CA . ALA A 1 86 ? -1.843 1.441 2.655 1.00 98.81 86 ALA A CA 1
ATOM 661 C C . ALA A 1 86 ? -3.293 0.964 2.486 1.00 98.81 86 ALA A C 1
ATOM 663 O O . ALA A 1 86 ? -3.716 0.701 1.359 1.00 98.81 86 ALA A O 1
ATOM 664 N N . ALA A 1 87 ? -4.069 0.908 3.577 1.00 98.62 87 ALA A N 1
ATOM 665 C CA . ALA A 1 87 ? -5.489 0.557 3.528 1.00 98.62 87 ALA A CA 1
ATOM 666 C C . ALA A 1 87 ? -6.267 1.514 2.611 1.00 98.62 87 ALA A C 1
ATOM 668 O O . ALA A 1 87 ? -6.972 1.069 1.706 1.00 98.62 87 ALA A O 1
ATOM 669 N N . LYS A 1 88 ? -6.064 2.829 2.768 1.00 98.50 88 LYS A N 1
ATOM 670 C CA . LYS A 1 88 ? -6.692 3.846 1.915 1.00 98.50 88 LYS A CA 1
ATOM 671 C C . LYS A 1 88 ? -6.385 3.647 0.433 1.00 98.50 88 LYS A C 1
ATOM 673 O O . LYS A 1 88 ? -7.304 3.652 -0.384 1.00 98.50 88 LYS A O 1
ATOM 678 N N . MET A 1 89 ? -5.111 3.496 0.074 1.00 98.69 89 MET A N 1
ATOM 679 C CA . MET A 1 89 ? -4.714 3.364 -1.330 1.00 98.69 89 MET A CA 1
ATOM 680 C C . MET A 1 89 ? -5.233 2.062 -1.955 1.00 98.69 89 MET A C 1
ATOM 682 O O . MET A 1 89 ? -5.689 2.086 -3.097 1.00 98.69 89 M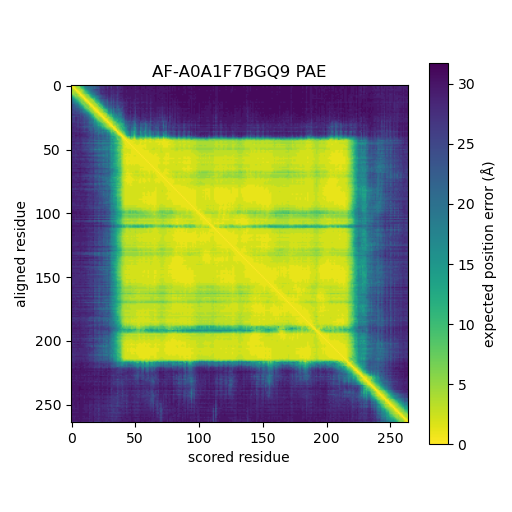ET A O 1
ATOM 686 N N . LEU A 1 90 ? -5.220 0.947 -1.216 1.00 98.69 90 LEU A N 1
ATOM 687 C CA . LEU A 1 90 ? -5.735 -0.338 -1.701 1.00 98.69 90 LEU A CA 1
ATOM 688 C C . LEU A 1 90 ? -7.253 -0.321 -1.896 1.00 98.69 90 LEU A C 1
ATOM 690 O O . LEU A 1 90 ? -7.722 -0.718 -2.961 1.00 98.69 90 LEU A O 1
ATOM 694 N N . LEU A 1 91 ? -8.017 0.193 -0.925 1.00 98.44 91 LEU A N 1
ATOM 695 C CA . LEU A 1 91 ? -9.477 0.297 -1.045 1.00 98.44 91 LEU A CA 1
ATOM 696 C C . LEU A 1 91 ? -9.886 1.199 -2.214 1.00 98.44 91 LEU A C 1
ATOM 698 O O . LEU A 1 91 ? -10.764 0.831 -2.992 1.00 98.44 91 LEU A O 1
ATOM 702 N N . ARG A 1 92 ? -9.202 2.340 -2.396 1.00 98.06 92 ARG A N 1
ATOM 703 C CA . ARG A 1 92 ? -9.422 3.219 -3.557 1.00 98.06 92 ARG A CA 1
ATOM 704 C C . ARG A 1 92 ? -9.114 2.519 -4.872 1.00 98.06 92 ARG A C 1
ATOM 706 O O . ARG A 1 92 ? -9.899 2.607 -5.808 1.00 98.06 92 ARG A O 1
ATOM 713 N N . ALA A 1 93 ? -7.991 1.810 -4.946 1.00 97.25 93 ALA A N 1
ATOM 714 C CA . ALA A 1 93 ? -7.602 1.089 -6.152 1.00 97.25 93 ALA A CA 1
ATOM 715 C C . ALA A 1 93 ? -8.567 -0.049 -6.514 1.00 97.25 93 ALA A C 1
ATOM 717 O O . ALA A 1 93 ? -8.773 -0.310 -7.697 1.00 97.25 93 ALA A O 1
ATOM 718 N N . ALA A 1 94 ? -9.168 -0.698 -5.515 1.00 96.44 94 ALA A N 1
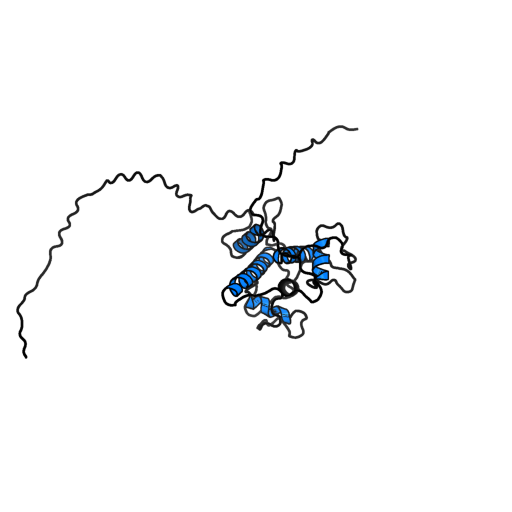ATOM 719 C CA . ALA A 1 94 ? -10.197 -1.718 -5.700 1.00 96.44 94 ALA A CA 1
ATOM 720 C C . ALA A 1 94 ? -11.620 -1.145 -5.839 1.00 96.44 94 ALA A C 1
ATOM 722 O O . ALA A 1 94 ? -12.558 -1.911 -6.052 1.00 96.44 94 ALA A O 1
ATOM 723 N N . ASN A 1 95 ? -11.785 0.180 -5.731 1.00 96.06 95 ASN A N 1
ATOM 724 C CA . ASN A 1 95 ? -13.077 0.868 -5.715 1.00 96.06 95 ASN A CA 1
ATOM 725 C C . ASN A 1 95 ? -14.067 0.266 -4.695 1.00 96.06 95 ASN A C 1
ATOM 727 O O . ASN A 1 95 ? -15.252 0.094 -4.982 1.00 96.06 95 ASN A O 1
ATOM 731 N N . ILE A 1 96 ? -13.563 -0.094 -3.511 1.00 96.44 96 ILE A N 1
ATOM 732 C CA . ILE A 1 96 ? -14.385 -0.601 -2.409 1.00 96.44 96 ILE A CA 1
ATOM 733 C C . ILE A 1 96 ? -15.013 0.606 -1.693 1.00 96.44 96 ILE A C 1
ATOM 735 O O . ILE A 1 96 ? -14.267 1.487 -1.250 1.00 96.44 96 ILE A O 1
ATOM 739 N N . PRO A 1 97 ? -16.355 0.685 -1.590 1.00 95.75 97 PRO A N 1
ATOM 740 C CA . PRO A 1 97 ? -17.022 1.778 -0.893 1.00 95.75 97 PRO A CA 1
ATOM 741 C C . PRO A 1 97 ? -16.714 1.724 0.604 1.00 95.75 97 PRO A C 1
ATOM 743 O O . PRO A 1 97 ? -16.592 0.644 1.179 1.00 95.75 97 PRO A O 1
ATOM 746 N N . LEU A 1 98 ? -16.592 2.895 1.225 1.00 96.31 98 LEU A N 1
ATOM 747 C CA . LEU A 1 98 ? -16.367 2.996 2.662 1.00 96.31 98 LEU A CA 1
ATOM 748 C C . LEU A 1 98 ? -17.686 2.843 3.413 1.00 96.31 98 LEU A C 1
ATOM 750 O O . LEU A 1 98 ? -18.701 3.401 2.995 1.00 96.31 98 LEU A O 1
ATOM 754 N N . ASP A 1 99 ? -17.642 2.136 4.536 1.00 91.50 99 ASP A N 1
ATOM 755 C CA . ASP A 1 99 ? -18.723 2.133 5.515 1.00 91.50 99 ASP A CA 1
ATOM 756 C C . ASP A 1 99 ? -18.325 3.013 6.708 1.00 91.50 99 ASP A C 1
ATOM 758 O O . ASP A 1 99 ? -17.396 2.712 7.461 1.00 91.50 99 ASP A O 1
ATOM 762 N N . GLU A 1 100 ? -19.011 4.148 6.840 1.00 89.50 100 GLU A N 1
ATOM 763 C CA . GLU A 1 100 ? -18.766 5.148 7.885 1.00 89.50 100 GLU A CA 1
ATOM 764 C C . GLU A 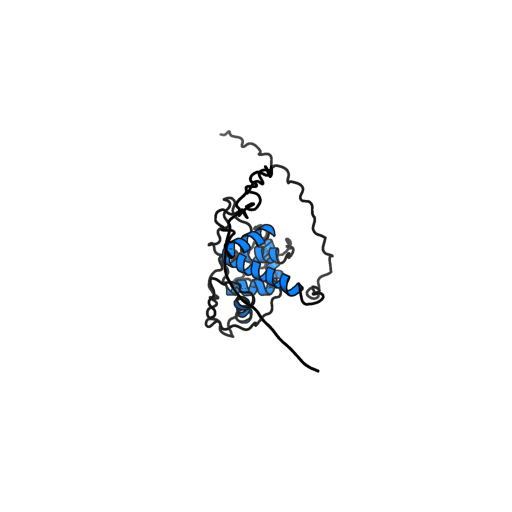1 100 ? -19.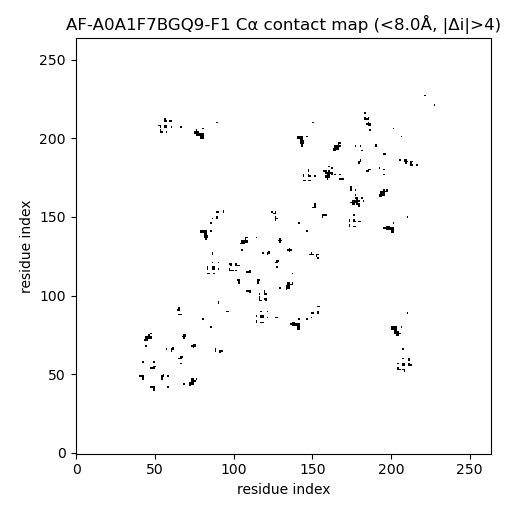446 4.797 9.217 1.00 89.50 100 GLU A C 1
ATOM 766 O O . GLU A 1 100 ? -19.177 5.438 10.230 1.00 89.50 100 GLU A O 1
ATOM 771 N N . ASN A 1 101 ? -20.300 3.768 9.243 1.00 91.06 101 ASN A N 1
ATOM 772 C CA . ASN A 1 101 ? -21.066 3.380 10.430 1.00 91.06 101 ASN A CA 1
ATOM 773 C C . ASN A 1 101 ? -20.430 2.216 11.201 1.00 91.06 101 ASN A C 1
ATOM 775 O O . ASN A 1 101 ? -21.012 1.719 12.169 1.00 91.06 101 ASN A O 1
ATOM 779 N N . LEU A 1 102 ? -19.250 1.759 10.778 1.00 92.50 102 LEU A N 1
ATOM 780 C CA . LEU A 1 102 ? -18.557 0.660 11.433 1.00 92.50 102 LEU A CA 1
ATOM 781 C C . LEU A 1 102 ? -18.081 1.056 12.827 1.00 92.50 102 LEU A C 1
ATOM 783 O O . LEU A 1 102 ? -17.491 2.115 13.044 1.00 92.50 102 LEU A O 1
ATOM 787 N N . GLN A 1 103 ? -18.302 0.155 13.780 1.00 93.38 103 GLN A N 1
ATOM 788 C CA . GLN A 1 103 ? -17.719 0.277 15.107 1.00 93.38 103 GLN A CA 1
ATOM 789 C C . GLN A 1 103 ? -16.266 -0.179 15.070 1.00 93.38 103 GLN A C 1
ATOM 791 O O . GLN A 1 103 ? -15.945 -1.219 14.497 1.00 93.38 103 GLN A O 1
ATOM 796 N N . SER A 1 104 ? -15.388 0.599 15.700 1.00 95.56 104 SER A N 1
ATOM 797 C CA . SER A 1 104 ? -13.973 0.255 15.758 1.00 95.56 104 SER A CA 1
ATOM 798 C C . SER A 1 104 ? -13.723 -0.899 16.729 1.00 95.56 104 SER A C 1
ATOM 800 O O . SER A 1 104 ? -14.062 -0.767 17.908 1.00 95.56 104 SER A O 1
ATOM 802 N N . PRO A 1 105 ? -13.093 -2.005 16.286 1.00 95.62 105 PRO A N 1
ATOM 803 C CA . PRO A 1 105 ? -12.605 -3.038 17.190 1.00 95.62 105 PRO A CA 1
ATOM 804 C C . PRO A 1 105 ? -11.245 -2.671 17.809 1.00 95.62 105 PRO A C 1
ATOM 806 O O . PRO A 1 105 ? -10.715 -3.447 18.603 1.00 95.62 105 PRO A O 1
ATOM 809 N N . PHE A 1 106 ? -10.651 -1.533 17.425 1.00 97.94 106 PHE A N 1
ATOM 810 C CA . PHE A 1 106 ? -9.297 -1.147 17.812 1.00 97.94 106 PHE A CA 1
ATOM 811 C C . PHE A 1 106 ? -9.289 -0.030 18.852 1.00 97.94 106 PHE A C 1
ATOM 813 O O . PHE A 1 106 ? -10.042 0.937 18.753 1.00 97.94 106 PHE A O 1
ATOM 820 N N . SER A 1 107 ? -8.382 -0.134 19.821 1.00 97.38 107 SER A N 1
ATOM 821 C CA . SER A 1 107 ? -8.232 0.844 20.906 1.00 97.38 107 SER A CA 1
ATOM 822 C C . SER A 1 107 ? -7.615 2.180 20.472 1.00 97.38 107 SER A C 1
ATOM 824 O O . SER A 1 107 ? -7.715 3.161 21.205 1.00 97.38 107 SER A O 1
ATOM 826 N N . ASP A 1 108 ? -6.985 2.225 19.297 1.00 97.50 108 ASP A N 1
ATOM 827 C CA . ASP A 1 108 ? -6.244 3.367 18.744 1.00 97.50 108 ASP A CA 1
ATOM 828 C C . ASP A 1 108 ? -6.767 3.822 17.368 1.00 97.50 108 ASP A C 1
ATOM 830 O O . ASP A 1 108 ? -6.033 4.436 16.592 1.00 97.50 108 ASP A O 1
ATOM 834 N N . VAL A 1 109 ? -8.024 3.491 17.053 1.00 97.06 109 VAL A N 1
ATOM 835 C CA . VAL A 1 109 ? -8.741 3.984 15.868 1.00 97.06 109 VAL A CA 1
ATOM 836 C C . VAL A 1 109 ? -10.096 4.507 16.321 1.00 97.06 109 VAL A C 1
ATOM 838 O O . VAL A 1 109 ? -10.988 3.737 16.684 1.00 97.06 109 VAL A O 1
ATOM 841 N N . PHE A 1 110 ? -10.243 5.822 16.295 1.00 91.88 110 PHE A N 1
ATOM 842 C CA . PHE A 1 110 ? -11.418 6.567 16.726 1.00 91.88 110 PHE A CA 1
ATOM 843 C C . PHE A 1 110 ? -12.213 7.031 15.502 1.00 91.88 110 PHE A C 1
ATOM 845 O O . PHE A 1 110 ? -11.645 7.358 14.468 1.00 91.88 110 PHE A O 1
ATOM 852 N N . GLY A 1 111 ? -13.544 7.080 15.569 1.00 86.06 111 GLY A N 1
ATOM 853 C CA . GLY A 1 111 ? -14.391 7.295 14.380 1.00 86.06 111 GLY A CA 1
ATOM 854 C C . GLY A 1 111 ? -14.213 8.630 13.630 1.00 86.06 111 GLY A C 1
ATOM 855 O O . GLY A 1 111 ? -14.733 8.771 12.531 1.00 86.06 111 GLY A O 1
ATOM 856 N N . ASN A 1 112 ? -13.491 9.606 14.185 1.00 87.94 112 ASN A N 1
ATOM 857 C CA . ASN A 1 112 ? -13.350 10.963 13.641 1.00 87.94 112 ASN A CA 1
ATOM 858 C C . ASN A 1 112 ? -12.030 11.226 12.885 1.00 87.94 112 ASN A C 1
ATOM 860 O O . ASN A 1 112 ? -11.799 12.348 12.435 1.00 87.94 112 ASN A O 1
ATOM 864 N N . GLU A 1 113 ? -11.148 10.236 12.750 1.00 95.25 113 GLU A N 1
ATOM 865 C CA . GLU A 1 113 ? -9.860 10.403 12.070 1.00 95.25 113 GLU A CA 1
ATOM 866 C C . GLU A 1 113 ? -9.990 10.129 10.563 1.00 95.25 113 GLU A C 1
ATOM 868 O O . GLU A 1 113 ? -10.788 9.302 10.122 1.00 95.25 113 GLU A O 1
ATOM 873 N N . TRP A 1 114 ? -9.161 10.781 9.738 1.00 96.06 114 TRP A N 1
ATOM 874 C CA . TRP A 1 114 ? -9.244 10.666 8.270 1.00 96.06 114 TRP A CA 1
ATOM 875 C C . TRP A 1 114 ? -9.124 9.226 7.748 1.00 96.06 114 TRP A C 1
ATOM 877 O O . TRP A 1 114 ? -9.559 8.932 6.632 1.00 96.06 114 TRP A O 1
ATOM 887 N N . PHE A 1 115 ? -8.474 8.347 8.515 1.00 96.69 115 PHE A N 1
ATOM 888 C CA . PHE A 1 115 ? -8.217 6.963 8.140 1.00 96.69 115 PHE A CA 1
ATOM 889 C C . PHE A 1 115 ? -9.262 5.980 8.659 1.00 96.69 115 PHE A C 1
ATOM 891 O O . PHE A 1 115 ? -9.259 4.840 8.200 1.00 96.69 115 PHE A O 1
ATOM 898 N N . SER A 1 116 ? -10.140 6.373 9.581 1.00 97.38 116 SER A N 1
ATOM 899 C CA . SER A 1 116 ? -10.949 5.422 10.347 1.00 97.38 116 SER A CA 1
ATOM 900 C C . SER A 1 116 ? -11.865 4.604 9.455 1.00 97.38 116 SER A C 1
ATOM 902 O O . SER A 1 116 ? -11.760 3.382 9.452 1.00 97.38 116 SER A O 1
ATOM 904 N N . ALA A 1 117 ? -12.636 5.246 8.576 1.00 97.38 117 ALA A N 1
ATOM 905 C CA . ALA A 1 117 ? -13.487 4.533 7.622 1.00 97.38 117 ALA A CA 1
ATOM 906 C C . ALA A 1 117 ? -12.689 3.571 6.715 1.00 97.38 117 ALA A C 1
ATOM 908 O O . ALA A 1 117 ? -13.139 2.460 6.440 1.00 97.38 117 ALA A O 1
ATOM 909 N N . TYR A 1 118 ? -11.470 3.941 6.301 1.00 98.25 118 TYR A N 1
ATOM 910 C CA . TYR A 1 118 ? -10.609 3.064 5.499 1.00 98.25 118 TYR A CA 1
ATOM 911 C C . TYR A 1 118 ? -10.110 1.857 6.294 1.00 98.25 118 TYR A C 1
ATOM 913 O O . TYR A 1 118 ? -10.115 0.740 5.784 1.00 98.25 118 TYR A O 1
ATOM 921 N N . VAL A 1 119 ? -9.665 2.069 7.532 1.00 98.44 119 VAL A N 1
ATOM 922 C CA . VAL A 1 119 ? -9.175 0.996 8.401 1.00 98.44 119 VAL A CA 1
ATOM 923 C C . VAL A 1 119 ? -10.309 0.027 8.722 1.00 98.44 119 VAL A C 1
ATOM 925 O O . VAL A 1 119 ? -10.154 -1.173 8.519 1.00 98.44 119 VAL A O 1
ATOM 928 N N . LEU A 1 120 ? -11.469 0.530 9.138 1.00 97.81 120 LEU A N 1
ATOM 929 C CA . LEU A 1 120 ? -12.602 -0.312 9.516 1.00 97.81 120 LEU A CA 1
ATOM 930 C C . LEU A 1 120 ? -13.169 -1.086 8.322 1.00 97.81 120 LEU A C 1
ATOM 932 O O . LEU A 1 120 ? -13.378 -2.292 8.418 1.00 97.81 120 LEU A O 1
ATOM 936 N N . THR A 1 121 ? -13.297 -0.444 7.158 1.00 98.19 121 THR A N 1
ATOM 937 C CA . THR A 1 121 ? -13.719 -1.137 5.930 1.00 98.19 121 THR A CA 1
ATOM 938 C C . THR A 1 121 ? -12.711 -2.228 5.542 1.00 98.19 121 THR A C 1
ATOM 940 O O . THR A 1 121 ? -13.084 -3.355 5.221 1.00 98.19 121 THR A O 1
ATOM 943 N N . ALA A 1 122 ? -11.407 -1.943 5.599 1.00 98.25 122 ALA A N 1
ATOM 944 C CA . ALA A 1 122 ? -10.387 -2.942 5.285 1.00 98.25 122 ALA A CA 1
ATOM 945 C C . ALA A 1 122 ? -10.358 -4.105 6.297 1.00 98.25 122 ALA A C 1
ATOM 947 O O . ALA A 1 122 ? -10.032 -5.232 5.913 1.00 98.25 122 ALA A O 1
ATOM 948 N N . GLU A 1 123 ? -10.687 -3.857 7.567 1.00 97.62 123 GLU A N 1
ATOM 949 C CA . GLU A 1 123 ? -10.825 -4.887 8.605 1.00 97.62 123 GLU A CA 1
ATOM 950 C C . GLU A 1 123 ? -12.022 -5.798 8.310 1.00 97.62 123 GLU A C 1
ATOM 952 O O . GLU A 1 123 ? -11.837 -7.013 8.205 1.00 97.62 123 GLU A O 1
ATOM 957 N N . GLN A 1 124 ? -13.194 -5.225 8.018 1.00 97.00 124 GLN A N 1
ATOM 958 C CA . GLN A 1 124 ? -14.399 -5.974 7.645 1.00 97.00 124 GLN A CA 1
ATOM 959 C C . GLN A 1 124 ? -14.163 -6.873 6.420 1.00 97.00 124 GLN A C 1
ATOM 961 O O . GLN A 1 124 ? -14.650 -8.005 6.351 1.00 97.00 124 GLN A O 1
ATOM 966 N N . HIS A 1 125 ? -13.372 -6.392 5.457 1.00 96.44 125 HIS A N 1
ATOM 967 C CA . HIS A 1 125 ? -12.970 -7.143 4.265 1.00 96.44 125 HIS A CA 1
ATOM 968 C C . HIS A 1 125 ? -11.797 -8.115 4.499 1.00 96.44 125 HIS A C 1
ATOM 970 O O . HIS A 1 125 ? -11.359 -8.783 3.561 1.00 96.44 125 HIS A O 1
ATOM 976 N N . LYS A 1 126 ? -11.289 -8.232 5.734 1.00 95.88 126 LYS A N 1
ATOM 977 C CA . LYS A 1 126 ? -10.162 -9.097 6.133 1.00 95.88 126 LYS A CA 1
ATOM 978 C C . LYS A 1 126 ? -8.853 -8.799 5.390 1.00 95.88 126 LYS A C 1
ATOM 980 O O . LYS A 1 126 ? -7.973 -9.657 5.297 1.00 95.88 126 LYS A O 1
ATOM 985 N N . ILE A 1 127 ? -8.712 -7.581 4.868 1.00 97.56 127 ILE A N 1
ATOM 986 C CA . ILE A 1 127 ? -7.493 -7.098 4.207 1.00 97.56 127 ILE A CA 1
ATOM 987 C C . ILE A 1 127 ? -6.413 -6.833 5.259 1.00 97.56 127 ILE A C 1
ATOM 989 O O . ILE A 1 127 ? -5.239 -7.155 5.062 1.00 97.56 127 ILE A O 1
ATOM 993 N N . ILE A 1 128 ? -6.822 -6.280 6.400 1.00 97.25 128 ILE A N 1
ATOM 994 C CA . ILE A 1 128 ? -5.961 -5.962 7.538 1.00 97.25 128 ILE A CA 1
ATOM 995 C C . ILE A 1 128 ? -6.419 -6.697 8.798 1.00 97.25 128 ILE A C 1
ATOM 997 O O . ILE A 1 128 ? -7.515 -7.242 8.864 1.00 97.25 128 ILE A O 1
ATOM 1001 N N . GLN A 1 129 ? -5.551 -6.701 9.807 1.00 95.19 129 GLN A N 1
ATOM 1002 C CA . GLN A 1 129 ? -5.846 -7.203 11.145 1.00 95.19 129 GLN A CA 1
ATOM 1003 C C . GLN A 1 129 ? -5.064 -6.377 12.171 1.00 95.19 129 GLN A C 1
ATOM 1005 O O . GLN A 1 129 ? -3.942 -5.947 11.875 1.00 95.19 129 GLN A O 1
ATOM 1010 N N . GLY A 1 130 ? -5.648 -6.159 13.350 1.00 94.88 130 GLY A N 1
ATOM 1011 C CA . GLY A 1 130 ? -4.960 -5.563 14.496 1.00 94.88 130 GLY A CA 1
ATOM 1012 C C . GLY A 1 130 ? -4.001 -6.523 15.198 1.00 94.88 130 GLY A C 1
ATOM 1013 O O . GLY A 1 130 ? -3.798 -7.666 14.788 1.00 94.88 130 GLY A O 1
ATOM 1014 N N . TYR A 1 131 ? -3.403 -6.027 16.268 1.00 95.94 131 TYR A N 1
ATOM 1015 C CA . TYR A 1 131 ? -2.497 -6.748 17.147 1.00 95.94 131 TYR A CA 1
ATOM 1016 C C . TYR A 1 131 ? -3.262 -7.383 18.313 1.00 95.94 131 TYR A C 1
ATOM 1018 O O . TYR A 1 131 ? -4.403 -7.033 18.611 1.00 95.94 131 TYR A O 1
ATOM 1026 N N . SER A 1 132 ? -2.616 -8.323 19.004 1.00 96.44 132 SER A N 1
ATOM 1027 C CA . SER A 1 132 ? -3.199 -9.028 20.154 1.00 96.44 132 SER A CA 1
ATOM 1028 C C . SER A 1 132 ? -3.482 -8.125 21.358 1.00 96.44 132 SER A C 1
ATOM 1030 O O . SER A 1 132 ? -4.225 -8.519 22.246 1.00 96.44 132 SER A O 1
ATOM 1032 N N . ASP A 1 133 ? -2.882 -6.933 21.398 1.00 97.31 133 ASP A N 1
ATOM 1033 C CA . ASP A 1 133 ? -3.127 -5.902 22.413 1.00 97.31 133 ASP A CA 1
ATOM 1034 C C . ASP A 1 133 ? -4.379 -5.049 22.117 1.00 97.31 133 ASP A C 1
ATOM 1036 O O . ASP A 1 133 ? -4.668 -4.105 22.849 1.00 97.31 133 ASP A O 1
ATOM 1040 N N . GLY A 1 134 ? -5.114 -5.361 21.044 1.00 97.19 134 GLY A N 1
ATOM 1041 C CA . GLY A 1 134 ? -6.295 -4.617 20.611 1.00 97.19 134 GLY A CA 1
ATOM 1042 C C . GLY A 1 134 ? -5.986 -3.352 19.805 1.00 97.19 134 GLY A C 1
ATOM 1043 O O . GLY A 1 134 ? -6.916 -2.644 19.438 1.00 97.19 134 GLY A O 1
ATOM 1044 N N . SER A 1 135 ? -4.718 -3.054 19.501 1.00 98.19 135 SER A N 1
ATOM 1045 C CA . SER A 1 135 ? -4.338 -1.904 18.667 1.00 98.19 135 SER A CA 1
ATOM 1046 C C . SER A 1 135 ? -4.286 -2.247 17.174 1.00 98.19 135 SER A C 1
ATOM 1048 O O . SER A 1 135 ? -4.079 -3.395 16.780 1.00 98.19 135 SER A O 1
ATOM 1050 N N . PHE A 1 136 ? -4.406 -1.244 16.310 1.00 98.25 136 PHE A N 1
ATOM 1051 C CA . PHE A 1 136 ? -4.142 -1.327 14.876 1.00 98.25 136 PHE A CA 1
ATOM 1052 C C . PHE A 1 136 ? -2.800 -0.699 14.478 1.00 98.25 136 PHE A C 1
ATOM 1054 O O . PHE A 1 136 ? -2.169 -1.155 13.518 1.00 98.25 136 PHE A O 1
ATOM 1061 N N . ARG A 1 137 ? -2.345 0.318 15.213 1.00 98.25 137 ARG A N 1
ATOM 1062 C CA . ARG A 1 137 ? -1.128 1.115 14.992 1.00 98.25 137 ARG A CA 1
ATOM 1063 C C . ARG A 1 137 ? -1.126 1.826 13.633 1.00 98.25 137 ARG A C 1
ATOM 1065 O O . ARG A 1 137 ? -0.227 1.575 12.822 1.00 98.25 137 ARG A O 1
ATOM 1072 N N . PRO A 1 138 ? -2.090 2.728 13.361 1.00 98.38 138 PRO A N 1
ATOM 1073 C CA . PRO A 1 138 ? -2.333 3.290 12.027 1.00 98.38 138 PRO A CA 1
ATOM 1074 C C . PRO A 1 138 ? -1.110 3.970 11.401 1.00 98.38 138 PRO A C 1
ATOM 1076 O O . PRO A 1 138 ? -0.902 3.861 10.192 1.00 98.38 138 PRO A O 1
ATOM 1079 N N . GLN A 1 139 ? -0.265 4.605 12.219 1.00 98.38 139 GLN A N 1
ATOM 1080 C CA . GLN A 1 139 ? 0.922 5.335 11.761 1.00 98.38 139 GLN A CA 1
ATOM 1081 C C . GLN A 1 139 ? 2.175 4.471 11.581 1.00 98.38 139 GLN A C 1
ATOM 1083 O O . GLN A 1 139 ? 3.174 4.936 11.031 1.00 98.38 139 GLN A O 1
ATOM 1088 N N . ARG A 1 140 ? 2.161 3.205 12.014 1.00 98.44 140 ARG A N 1
ATOM 1089 C CA . ARG A 1 140 ? 3.313 2.318 11.817 1.00 98.44 140 ARG A CA 1
ATOM 1090 C C . ARG A 1 140 ? 3.441 1.988 10.330 1.00 98.44 140 ARG A C 1
ATOM 1092 O O . ARG A 1 140 ? 2.461 1.606 9.694 1.00 98.44 140 ARG A O 1
ATOM 1099 N N . SER A 1 141 ? 4.651 2.084 9.787 1.00 98.69 141 SER A N 1
ATOM 1100 C CA . SER A 1 141 ? 4.922 1.699 8.401 1.00 98.69 141 SER A CA 1
ATOM 1101 C C . SER A 1 141 ? 4.667 0.214 8.148 1.00 98.69 141 SER A C 1
ATOM 1103 O O . SER A 1 141 ? 4.930 -0.610 9.025 1.00 98.69 141 SER A O 1
ATOM 1105 N N . ILE A 1 142 ? 4.176 -0.127 6.958 1.00 98.69 142 ILE A N 1
ATOM 1106 C CA . ILE A 1 142 ? 4.022 -1.522 6.521 1.00 98.69 142 ILE A CA 1
ATOM 1107 C C . ILE A 1 142 ? 5.333 -2.105 5.993 1.00 98.69 142 ILE A C 1
ATOM 1109 O O . ILE A 1 142 ? 6.149 -1.392 5.401 1.00 98.69 142 ILE A O 1
ATOM 1113 N N . SER A 1 143 ? 5.515 -3.408 6.190 1.00 98.38 143 SER A N 1
ATOM 1114 C CA . SER A 1 143 ? 6.592 -4.186 5.579 1.00 98.38 143 SER A CA 1
ATOM 1115 C C . SER A 1 143 ? 6.207 -4.734 4.199 1.00 98.38 143 SER A C 1
ATOM 1117 O O . SER A 1 143 ? 5.033 -4.725 3.814 1.00 98.38 143 SER A O 1
ATOM 1119 N N . THR A 1 144 ? 7.189 -5.249 3.453 1.00 98.25 144 THR A N 1
ATOM 1120 C CA . THR A 1 144 ? 6.969 -5.970 2.190 1.00 98.25 144 THR A CA 1
ATOM 1121 C C . THR A 1 144 ? 5.961 -7.102 2.364 1.00 98.25 144 THR A C 1
ATOM 1123 O O . THR A 1 144 ? 5.019 -7.209 1.584 1.00 98.25 144 THR A O 1
ATOM 1126 N N . ALA A 1 145 ? 6.127 -7.932 3.395 1.00 98.19 145 ALA A N 1
ATOM 1127 C CA . ALA A 1 145 ? 5.240 -9.060 3.664 1.00 98.19 145 ALA A CA 1
ATOM 1128 C C . ALA A 1 145 ? 3.791 -8.610 3.913 1.00 98.19 145 ALA A C 1
ATOM 1130 O O . ALA A 1 145 ? 2.843 -9.211 3.402 1.00 98.19 145 ALA A O 1
ATOM 1131 N N . GLU A 1 146 ? 3.608 -7.519 4.660 1.00 98.62 146 GLU A N 1
ATOM 1132 C CA . GLU A 1 146 ? 2.283 -6.956 4.922 1.00 98.62 146 GLU A CA 1
ATOM 1133 C C . GLU A 1 146 ? 1.651 -6.375 3.661 1.00 98.62 146 GLU A C 1
ATOM 1135 O O . GLU A 1 146 ? 0.477 -6.638 3.411 1.00 98.62 146 GLU A O 1
ATOM 1140 N N . PHE A 1 147 ? 2.420 -5.664 2.830 1.00 98.69 147 PHE A N 1
ATOM 1141 C CA . PHE A 1 147 ? 1.943 -5.202 1.528 1.00 98.69 147 PHE A CA 1
ATOM 1142 C C . PHE A 1 147 ? 1.440 -6.364 0.666 1.00 98.69 147 PHE A C 1
ATOM 1144 O O . PHE A 1 147 ? 0.326 -6.298 0.147 1.00 98.69 147 PHE A O 1
ATOM 1151 N N . LEU A 1 148 ? 2.230 -7.438 0.540 1.00 98.38 148 LEU A N 1
ATOM 1152 C CA . LEU A 1 148 ? 1.874 -8.597 -0.282 1.00 98.38 148 LEU A CA 1
ATOM 1153 C C . LEU A 1 148 ? 0.590 -9.262 0.213 1.00 98.38 148 LEU A C 1
ATOM 1155 O O . LEU A 1 148 ? -0.296 -9.539 -0.596 1.00 98.38 148 LEU A O 1
ATOM 1159 N N . LYS A 1 149 ? 0.445 -9.452 1.532 1.00 98.38 149 LYS A N 1
ATOM 1160 C CA . LYS A 1 149 ? -0.808 -9.932 2.130 1.00 98.38 149 LYS A CA 1
ATOM 1161 C C . LYS A 1 149 ? -1.965 -8.995 1.789 1.00 98.38 149 LYS A C 1
ATOM 1163 O O . LYS A 1 149 ? -2.963 -9.443 1.234 1.00 98.38 149 LYS A O 1
ATOM 1168 N N . MET A 1 150 ? -1.845 -7.706 2.108 1.00 98.75 150 MET A N 1
ATOM 1169 C CA . MET A 1 150 ? -2.936 -6.744 1.936 1.00 98.75 150 MET A CA 1
ATOM 1170 C C . MET A 1 150 ? -3.377 -6.656 0.470 1.00 98.75 150 MET A C 1
ATOM 1172 O O . MET A 1 150 ? -4.570 -6.729 0.186 1.00 98.75 150 MET A O 1
ATOM 1176 N N . ALA A 1 151 ? -2.436 -6.568 -0.472 1.00 98.50 151 ALA A N 1
ATOM 1177 C CA . ALA A 1 151 ? -2.737 -6.537 -1.899 1.00 98.50 151 ALA A CA 1
ATOM 1178 C C . ALA A 1 151 ? -3.394 -7.842 -2.380 1.00 98.50 151 ALA A C 1
ATOM 1180 O O . ALA A 1 151 ? -4.384 -7.792 -3.110 1.00 98.50 151 ALA A O 1
ATOM 1181 N N . THR A 1 152 ? -2.901 -8.998 -1.922 1.00 97.69 152 THR A N 1
ATOM 1182 C CA . THR A 1 152 ? -3.490 -10.304 -2.255 1.00 97.69 152 THR A CA 1
ATOM 1183 C C . THR A 1 152 ? -4.946 -10.385 -1.818 1.00 97.69 152 THR A C 1
ATOM 1185 O O . THR A 1 152 ? -5.810 -10.707 -2.630 1.00 97.69 152 THR A O 1
ATOM 1188 N N . MET A 1 153 ? -5.231 -10.008 -0.569 1.00 97.69 153 MET A N 1
ATOM 1189 C CA . MET A 1 153 ? -6.591 -10.018 -0.030 1.00 97.69 153 MET A CA 1
ATOM 1190 C C . MET A 1 153 ? -7.498 -8.996 -0.725 1.0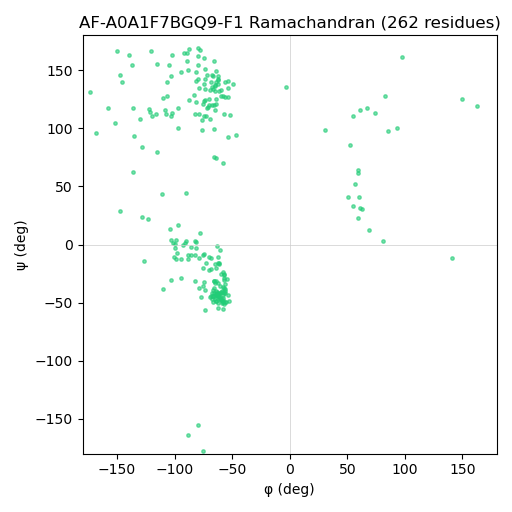0 97.69 153 MET A C 1
ATOM 1192 O O . MET A 1 153 ? -8.664 -9.284 -0.972 1.00 97.69 153 MET A O 1
ATOM 1196 N N . THR A 1 154 ? -6.969 -7.817 -1.070 1.00 98.06 154 THR A N 1
ATOM 1197 C CA . THR A 1 154 ? -7.751 -6.741 -1.704 1.00 98.06 154 THR A CA 1
ATOM 1198 C C . THR A 1 154 ? -8.209 -7.124 -3.112 1.00 98.06 154 THR A C 1
ATOM 1200 O O . THR A 1 154 ? -9.362 -6.898 -3.467 1.00 98.06 154 THR A O 1
ATOM 1203 N N 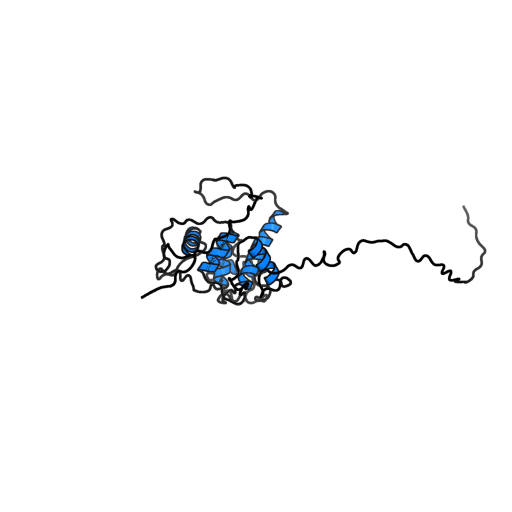. PHE A 1 155 ? -7.320 -7.712 -3.918 1.00 96.06 155 PHE A N 1
ATOM 1204 C CA . PHE A 1 155 ? -7.592 -8.001 -5.331 1.00 96.06 155 PHE A CA 1
ATOM 1205 C C . PHE A 1 155 ? -7.910 -9.477 -5.615 1.00 96.06 155 PHE A C 1
ATOM 1207 O O . PHE A 1 155 ? -8.078 -9.842 -6.777 1.00 96.06 155 PHE A O 1
ATOM 1214 N N . GLY A 1 156 ? -7.987 -10.328 -4.584 1.00 94.62 156 GLY A N 1
ATOM 1215 C CA . GLY A 1 156 ? -8.230 -11.766 -4.742 1.00 94.62 156 GLY A CA 1
ATOM 1216 C C . GLY A 1 156 ? -7.149 -12.456 -5.579 1.00 94.62 156 GLY A C 1
ATOM 1217 O O . GLY A 1 156 ? -7.459 -13.259 -6.458 1.00 94.62 156 GLY A O 1
ATOM 1218 N N . LEU A 1 157 ? -5.886 -12.080 -5.363 1.00 94.06 157 LEU A N 1
ATOM 1219 C CA . LEU A 1 157 ? -4.760 -12.574 -6.158 1.00 94.06 157 LEU A CA 1
ATOM 1220 C C . LEU A 1 157 ? -4.445 -14.035 -5.788 1.00 94.06 157 LEU A C 1
ATOM 1222 O O . LEU A 1 157 ? -4.702 -14.447 -4.656 1.00 94.06 157 LEU A O 1
ATOM 1226 N N . PRO A 1 158 ? -3.906 -14.840 -6.721 1.00 93.62 158 PRO A N 1
ATOM 1227 C CA . PRO A 1 158 ? -3.547 -16.222 -6.429 1.00 93.62 158 PRO A CA 1
ATOM 1228 C C . PRO A 1 158 ? -2.479 -16.305 -5.332 1.00 93.62 158 PRO A C 1
ATOM 1230 O O . PRO A 1 158 ? -1.450 -15.634 -5.390 1.00 93.62 158 PRO A O 1
ATOM 1233 N N . GLU A 1 159 ? -2.720 -17.173 -4.356 1.00 95.06 159 GLU A N 1
ATOM 1234 C CA . GLU A 1 159 ? -1.774 -17.502 -3.291 1.00 95.06 159 GLU A CA 1
ATOM 1235 C C . GLU A 1 159 ? -0.860 -18.671 -3.696 1.00 95.06 159 GLU A C 1
ATOM 1237 O O . GLU A 1 159 ? -1.129 -19.400 -4.651 1.00 95.06 159 GLU A O 1
ATOM 1242 N N . SER A 1 160 ? 0.226 -18.858 -2.946 1.00 95.88 160 SER A N 1
ATOM 1243 C CA . SER A 1 160 ? 1.201 -19.948 -3.086 1.00 95.88 160 SER A CA 1
ATOM 1244 C C . SER A 1 160 ? 1.806 -20.066 -4.487 1.00 95.88 160 SER A C 1
ATOM 1246 O O . SER A 1 160 ? 2.134 -21.158 -4.953 1.00 95.88 160 SER A O 1
ATOM 1248 N N . LEU A 1 161 ? 1.978 -18.927 -5.164 1.00 94.81 161 LEU A N 1
ATOM 1249 C CA . LEU A 1 161 ? 2.724 -18.869 -6.414 1.00 94.81 161 LEU A CA 1
ATOM 1250 C C . LEU A 1 161 ? 4.189 -19.290 -6.187 1.00 94.81 161 LEU A C 1
ATOM 1252 O O . LEU A 1 161 ? 4.773 -18.900 -5.171 1.00 94.81 161 LEU A O 1
ATOM 1256 N N . PRO A 1 162 ? 4.808 -20.023 -7.132 1.00 94.12 162 PRO A N 1
ATOM 1257 C CA . PRO A 1 162 ? 6.205 -20.426 -7.015 1.00 94.12 162 PRO A CA 1
ATOM 1258 C C . PRO A 1 162 ? 7.153 -19.235 -6.824 1.00 94.12 162 PRO A C 1
ATOM 1260 O O . PRO A 1 162 ? 7.013 -18.204 -7.485 1.00 94.12 162 PRO A O 1
ATOM 1263 N N . HIS A 1 163 ? 8.150 -19.403 -5.955 1.00 93.00 163 HIS A N 1
ATOM 1264 C CA . HIS A 1 163 ? 9.249 -18.458 -5.763 1.00 93.00 163 HIS A CA 1
ATOM 1265 C C . HIS A 1 163 ? 10.532 -19.167 -5.325 1.00 93.00 163 HIS A C 1
ATOM 1267 O O . HIS A 1 163 ? 10.510 -20.324 -4.911 1.00 93.00 163 HIS A O 1
ATOM 1273 N N . HIS A 1 164 ? 11.652 -18.443 -5.386 1.00 92.50 164 HIS A N 1
ATOM 1274 C CA . HIS A 1 164 ? 12.980 -18.934 -4.995 1.00 92.50 164 HIS A CA 1
ATOM 1275 C C . HIS A 1 164 ? 13.695 -17.999 -4.008 1.00 92.50 164 HIS A C 1
ATOM 1277 O O . HIS A 1 164 ? 14.921 -17.994 -3.925 1.00 92.50 164 HIS A O 1
ATOM 1283 N N . PHE A 1 165 ? 12.929 -17.187 -3.276 1.00 95.62 165 PHE A N 1
ATOM 1284 C CA . PHE A 1 165 ? 13.465 -16.316 -2.236 1.00 95.62 165 PHE A CA 1
ATOM 1285 C C . PHE A 1 165 ? 14.089 -17.128 -1.093 1.00 95.62 165 PHE A C 1
ATOM 1287 O O . PHE A 1 165 ? 13.413 -17.937 -0.465 1.00 95.62 165 PHE A O 1
ATOM 1294 N N . ALA A 1 166 ? 15.376 -16.909 -0.836 1.00 95.81 166 ALA A N 1
ATOM 1295 C CA . ALA A 1 166 ? 16.163 -17.604 0.178 1.00 95.81 166 ALA A CA 1
ATOM 1296 C C . ALA A 1 166 ? 15.845 -17.135 1.608 1.00 95.81 166 ALA A C 1
ATOM 1298 O O . ALA A 1 166 ? 16.125 -17.842 2.573 1.00 95.81 166 ALA A O 1
ATOM 1299 N N . ASP A 1 167 ? 15.262 -15.946 1.743 1.00 96.25 167 ASP A N 1
ATOM 1300 C CA . ASP A 1 167 ? 14.836 -15.324 2.995 1.00 96.25 167 ASP A CA 1
ATOM 1301 C C . ASP A 1 167 ? 13.341 -15.538 3.299 1.00 96.25 167 ASP A C 1
ATOM 1303 O O . ASP A 1 167 ? 12.779 -14.843 4.143 1.00 96.25 167 ASP A O 1
ATOM 1307 N N . VAL A 1 168 ? 12.703 -16.507 2.633 1.00 97.12 168 VAL A N 1
ATOM 1308 C CA . VAL A 1 168 ? 11.311 -16.913 2.867 1.00 97.12 168 VAL A CA 1
ATOM 1309 C C . VAL A 1 168 ? 11.279 -18.397 3.215 1.00 97.12 168 VAL A C 1
ATOM 1311 O O . VAL A 1 168 ? 11.642 -19.238 2.395 1.00 97.12 168 VAL A O 1
ATOM 1314 N N . ARG A 1 169 ? 10.844 -18.726 4.433 1.00 97.06 169 ARG A N 1
ATOM 1315 C CA . ARG A 1 169 ? 10.657 -20.107 4.898 1.00 97.06 169 ARG A CA 1
ATOM 1316 C C . ARG A 1 169 ? 9.212 -20.543 4.683 1.00 97.06 169 ARG A C 1
ATOM 1318 O O . ARG A 1 169 ? 8.299 -19.740 4.838 1.00 97.06 169 ARG A O 1
ATOM 1325 N N . ASP A 1 170 ? 8.988 -21.830 4.426 1.00 94.25 170 ASP A N 1
ATOM 1326 C CA . ASP A 1 170 ? 7.645 -22.377 4.155 1.00 94.25 170 ASP A CA 1
ATOM 1327 C C . ASP A 1 170 ? 6.627 -22.123 5.280 1.00 94.25 170 ASP A C 1
ATOM 1329 O O . ASP A 1 170 ? 5.426 -22.025 5.032 1.00 94.25 170 ASP A O 1
ATOM 1333 N N . ASN A 1 171 ? 7.096 -22.018 6.526 1.00 95.88 171 ASN A N 1
ATOM 1334 C CA . ASN A 1 171 ? 6.265 -21.776 7.703 1.00 95.88 171 ASN A CA 1
ATOM 1335 C C . ASN A 1 171 ? 6.113 -20.290 8.068 1.00 95.88 171 ASN A C 1
ATOM 1337 O O . ASN A 1 171 ? 5.424 -19.981 9.044 1.00 95.88 171 ASN A O 1
ATOM 1341 N N . ASP A 1 172 ? 6.727 -19.372 7.316 1.00 97.62 172 ASP A N 1
ATOM 1342 C CA . ASP A 1 172 ? 6.514 -17.945 7.521 1.00 97.62 172 ASP A CA 1
ATOM 1343 C C . ASP A 1 172 ? 5.054 -17.598 7.198 1.00 97.62 172 ASP A C 1
ATOM 1345 O O . ASP A 1 172 ? 4.495 -18.011 6.180 1.00 97.62 172 ASP A O 1
ATOM 1349 N N . TRP A 1 173 ? 4.416 -16.779 8.039 1.00 96.56 173 TRP A N 1
ATOM 1350 C CA . TRP A 1 173 ? 2.995 -16.428 7.886 1.00 96.56 173 TRP A CA 1
ATOM 1351 C C . TRP A 1 173 ? 2.666 -15.782 6.527 1.00 96.56 173 TRP A C 1
ATOM 1353 O O . TRP A 1 173 ? 1.514 -15.802 6.080 1.00 96.56 173 TRP A O 1
ATOM 1363 N N . PHE A 1 174 ? 3.674 -15.189 5.883 1.00 97.12 174 PHE A N 1
ATOM 1364 C CA . PHE A 1 174 ? 3.576 -14.520 4.593 1.00 97.12 174 PHE A CA 1
ATOM 1365 C C . PHE A 1 174 ? 4.064 -15.367 3.412 1.00 97.12 174 PHE A C 1
ATOM 1367 O O . PHE A 1 174 ? 3.950 -14.901 2.280 1.00 97.12 174 PHE A O 1
ATOM 1374 N N . ALA A 1 175 ? 4.585 -16.581 3.632 1.00 97.81 175 ALA A N 1
ATOM 1375 C CA . ALA A 1 175 ? 5.199 -17.404 2.585 1.00 97.81 175 ALA A CA 1
ATOM 1376 C C . ALA A 1 175 ? 4.264 -17.602 1.383 1.00 97.81 175 ALA A C 1
ATOM 1378 O O . ALA A 1 175 ? 4.643 -17.378 0.236 1.00 97.81 175 ALA A O 1
ATOM 1379 N N . ARG A 1 176 ? 2.979 -17.868 1.649 1.00 97.81 176 ARG A N 1
ATOM 1380 C CA . ARG A 1 176 ? 1.939 -18.008 0.615 1.00 97.81 176 ARG A CA 1
ATOM 1381 C C . ARG A 1 176 ? 1.712 -16.757 -0.243 1.00 97.81 176 ARG A C 1
ATOM 1383 O O . ARG A 1 176 ? 1.127 -16.859 -1.312 1.00 97.81 176 ARG A O 1
ATOM 1390 N N . PHE A 1 177 ? 2.171 -15.583 0.181 1.00 97.75 177 PHE A N 1
ATOM 1391 C CA . PHE A 1 177 ? 2.068 -14.345 -0.595 1.00 97.75 177 PHE A CA 1
ATOM 1392 C C . PHE A 1 177 ? 3.374 -13.986 -1.314 1.00 97.75 177 PHE A C 1
ATOM 1394 O O . PHE A 1 177 ? 3.372 -13.095 -2.157 1.00 97.75 177 PHE A O 1
ATOM 1401 N N . ALA A 1 178 ? 4.491 -14.653 -1.013 1.00 97.12 178 ALA A N 1
ATOM 1402 C CA . ALA A 1 178 ? 5.815 -14.243 -1.478 1.00 97.12 178 ALA A CA 1
ATOM 1403 C C . ALA A 1 178 ? 5.953 -14.283 -3.009 1.00 97.12 178 ALA A C 1
ATOM 1405 O O . ALA A 1 178 ? 6.445 -13.325 -3.608 1.00 97.12 178 ALA A O 1
ATOM 1406 N N . GLY A 1 179 ? 5.446 -15.332 -3.668 1.00 95.38 179 GLY A N 1
ATOM 1407 C CA . GLY A 1 179 ? 5.537 -15.483 -5.128 1.00 95.38 179 GLY A CA 1
ATOM 1408 C C . GLY A 1 179 ? 4.854 -14.384 -5.944 1.00 95.38 179 GLY A C 1
ATOM 1409 O O . GLY A 1 179 ? 5.189 -14.189 -7.112 1.00 95.38 179 GLY A O 1
ATOM 1410 N N . MET A 1 180 ? 3.979 -13.590 -5.322 1.00 95.06 180 MET A N 1
ATOM 1411 C CA . MET A 1 180 ? 3.390 -12.395 -5.929 1.00 95.06 180 MET A CA 1
ATOM 1412 C C . MET A 1 180 ? 4.441 -11.376 -6.366 1.00 95.06 180 MET A C 1
ATOM 1414 O O . MET A 1 180 ? 4.321 -10.803 -7.450 1.00 95.06 180 MET A O 1
ATOM 1418 N N . ALA A 1 181 ? 5.481 -11.171 -5.549 1.00 94.94 181 ALA A N 1
ATOM 1419 C CA . ALA A 1 181 ? 6.542 -10.211 -5.842 1.00 94.94 181 ALA A CA 1
ATOM 1420 C C . ALA A 1 181 ? 7.240 -10.527 -7.170 1.00 94.94 181 ALA A C 1
ATOM 1422 O O . ALA A 1 181 ? 7.501 -9.622 -7.961 1.00 94.94 181 ALA A O 1
ATOM 1423 N N . TRP A 1 182 ? 7.467 -11.816 -7.432 1.00 90.31 182 TRP A N 1
ATOM 1424 C CA . TRP A 1 182 ? 8.030 -12.295 -8.687 1.00 90.31 182 TRP A CA 1
ATOM 1425 C C . TRP A 1 182 ? 7.021 -12.231 -9.833 1.00 90.31 182 TRP A C 1
ATOM 1427 O O . TRP A 1 182 ? 7.282 -11.605 -10.855 1.00 90.31 182 TRP A O 1
ATOM 1437 N N . HIS A 1 183 ? 5.861 -12.870 -9.661 1.00 91.75 183 HIS A N 1
ATOM 1438 C CA . HIS A 1 183 ? 4.895 -13.092 -10.739 1.00 91.75 183 HIS A CA 1
ATOM 1439 C C . HIS A 1 183 ? 4.375 -11.794 -11.359 1.00 91.75 183 HIS A C 1
ATOM 1441 O O . HIS A 1 183 ? 4.151 -11.726 -12.565 1.00 91.75 183 HIS A O 1
ATOM 1447 N N . TYR A 1 184 ? 4.197 -10.762 -10.535 1.00 92.06 184 TYR A N 1
ATOM 1448 C CA . TYR A 1 184 ? 3.696 -9.465 -10.978 1.00 92.06 184 TYR A CA 1
ATOM 1449 C C . TYR A 1 184 ? 4.808 -8.433 -11.182 1.00 92.06 184 TYR A C 1
ATOM 1451 O O . TYR A 1 184 ? 4.492 -7.324 -11.591 1.00 92.06 184 TYR A O 1
ATOM 1459 N N . HIS A 1 185 ? 6.076 -8.801 -10.951 1.00 91.81 185 HIS A N 1
ATOM 1460 C CA . HIS A 1 185 ? 7.261 -7.936 -11.040 1.00 91.81 185 HIS A CA 1
ATOM 1461 C C . HIS A 1 185 ? 7.275 -6.732 -10.079 1.00 91.81 185 HIS A C 1
ATOM 1463 O O . HIS A 1 185 ? 7.870 -5.702 -10.398 1.00 91.81 185 HIS A O 1
ATOM 1469 N N . LEU A 1 186 ? 6.662 -6.872 -8.894 1.00 94.06 186 LEU A N 1
ATOM 1470 C CA . LEU A 1 186 ? 6.227 -5.768 -8.016 1.00 94.06 186 LEU A CA 1
ATOM 1471 C C . LEU A 1 186 ? 7.328 -4.788 -7.591 1.00 94.06 186 LEU A C 1
ATOM 1473 O O . LEU A 1 186 ? 7.045 -3.613 -7.369 1.00 94.06 186 LEU A O 1
ATOM 1477 N N . PHE A 1 187 ? 8.570 -5.257 -7.468 1.00 92.94 187 PHE A N 1
ATOM 1478 C CA . PHE A 1 187 ? 9.690 -4.476 -6.935 1.00 92.94 187 PHE A CA 1
ATOM 1479 C C . PHE A 1 187 ? 10.963 -4.662 -7.778 1.00 92.94 187 PHE A C 1
ATOM 1481 O O . PHE A 1 187 ? 11.963 -5.175 -7.275 1.00 92.94 187 PHE A O 1
ATOM 1488 N N . PRO A 1 188 ? 10.947 -4.267 -9.061 1.00 89.19 188 PRO A N 1
ATOM 1489 C CA . PRO A 1 188 ? 11.960 -4.673 -10.035 1.00 89.19 188 PRO A CA 1
ATOM 1490 C C . PRO A 1 188 ? 13.348 -4.071 -9.772 1.00 89.19 188 PRO A C 1
ATOM 1492 O O . PRO A 1 188 ? 14.340 -4.616 -10.238 1.00 89.19 188 PRO A O 1
ATOM 1495 N N . GLU A 1 189 ? 13.426 -2.969 -9.021 1.00 86.31 189 GLU A N 1
ATOM 1496 C CA . GLU A 1 189 ? 14.689 -2.299 -8.672 1.00 86.31 189 GLU A CA 1
ATOM 1497 C C . GLU A 1 189 ? 15.207 -2.667 -7.270 1.00 86.31 189 GLU A C 1
ATOM 1499 O O . GLU A 1 1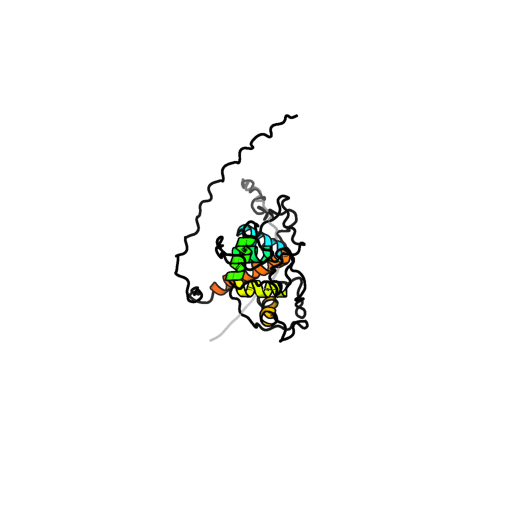89 ? 16.347 -2.362 -6.933 1.00 86.31 189 GLU A O 1
ATOM 1504 N N . ARG A 1 190 ? 14.378 -3.320 -6.442 1.00 83.19 190 ARG A N 1
ATOM 1505 C CA . ARG A 1 190 ? 14.675 -3.611 -5.025 1.00 83.19 190 ARG A CA 1
ATOM 1506 C C . ARG A 1 190 ? 14.911 -5.093 -4.762 1.00 83.19 190 ARG A C 1
ATOM 1508 O O . ARG A 1 190 ? 15.733 -5.441 -3.923 1.00 83.19 190 ARG A O 1
ATOM 1515 N N . ILE A 1 191 ? 14.140 -5.946 -5.429 1.00 79.31 191 ILE A N 1
ATOM 1516 C CA . ILE A 1 191 ? 14.167 -7.392 -5.237 1.00 79.31 191 ILE A CA 1
ATOM 1517 C C . ILE A 1 191 ? 15.047 -8.001 -6.316 1.00 79.31 191 ILE A C 1
ATOM 1519 O O . ILE A 1 191 ? 14.738 -7.921 -7.506 1.00 79.31 191 ILE A O 1
ATOM 1523 N N . ASP A 1 192 ? 16.130 -8.639 -5.885 1.00 73.00 192 ASP A N 1
ATOM 1524 C CA . ASP A 1 192 ? 16.854 -9.559 -6.745 1.00 73.00 192 ASP A CA 1
ATOM 1525 C C . ASP A 1 192 ? 16.114 -10.901 -6.817 1.00 73.00 192 ASP A C 1
ATOM 1527 O O . ASP A 1 192 ? 15.195 -11.200 -6.052 1.00 73.00 192 ASP A O 1
ATOM 1531 N N . HIS A 1 193 ? 16.510 -11.750 -7.757 1.00 73.19 193 HIS A N 1
ATOM 1532 C CA . HIS A 1 193 ? 15.840 -13.026 -7.973 1.00 73.19 193 HIS A CA 1
ATOM 1533 C C . HIS A 1 193 ? 15.920 -14.015 -6.786 1.00 73.19 193 HIS A C 1
ATOM 1535 O O . HIS A 1 193 ? 15.392 -15.123 -6.895 1.00 73.19 193 HIS A O 1
ATOM 1541 N N . ARG A 1 194 ? 16.591 -13.657 -5.680 1.00 87.44 194 ARG A N 1
ATOM 1542 C CA . ARG A 1 194 ? 16.887 -14.527 -4.536 1.00 87.44 194 ARG A CA 1
ATOM 1543 C C . ARG A 1 194 ? 16.457 -13.967 -3.180 1.00 87.44 194 ARG A C 1
ATOM 1545 O O . ARG A 1 194 ? 16.406 -14.757 -2.246 1.00 87.44 194 ARG A O 1
ATOM 1552 N N . THR A 1 195 ? 16.118 -12.686 -3.048 1.00 93.50 195 THR A N 1
ATOM 1553 C CA . THR A 1 195 ? 15.848 -12.063 -1.739 1.00 93.50 195 THR A CA 1
ATOM 1554 C C . THR A 1 195 ? 14.606 -11.174 -1.779 1.00 93.50 195 THR A C 1
ATOM 1556 O O . THR A 1 195 ? 14.573 -10.173 -2.492 1.00 93.50 195 THR A O 1
ATOM 1559 N N . LEU A 1 196 ? 13.580 -11.515 -0.994 1.00 95.00 196 LEU A N 1
ATOM 1560 C CA . LEU A 1 196 ? 12.316 -10.775 -0.919 1.00 95.00 196 LEU A CA 1
ATOM 1561 C C . LEU A 1 196 ? 12.424 -9.509 -0.062 1.00 95.00 196 LEU A C 1
ATOM 1563 O O . LEU A 1 196 ? 11.800 -8.495 -0.377 1.00 95.00 196 LEU A O 1
ATOM 1567 N N . THR A 1 197 ? 13.183 -9.566 1.034 1.00 95.44 197 THR A N 1
ATOM 1568 C CA . THR A 1 197 ? 13.250 -8.574 2.121 1.00 95.44 197 THR A CA 1
ATOM 1569 C C . THR A 1 197 ? 11.888 -8.352 2.814 1.00 95.44 197 THR A C 1
ATOM 1571 O O . THR A 1 197 ? 11.307 -7.260 2.747 1.00 95.44 197 THR A O 1
ATOM 1574 N N . PRO A 1 198 ? 11.320 -9.383 3.478 1.00 97.06 198 PRO A N 1
ATOM 1575 C CA . PRO A 1 198 ? 9.939 -9.370 3.974 1.00 97.06 198 PRO A CA 1
ATOM 1576 C C . PRO A 1 198 ? 9.657 -8.286 5.022 1.00 97.06 198 PRO A C 1
ATOM 1578 O O . PRO A 1 198 ? 8.563 -7.720 5.023 1.00 97.06 198 PRO A O 1
ATOM 1581 N N . ASP A 1 199 ? 10.639 -7.949 5.859 1.00 97.38 199 ASP A N 1
ATOM 1582 C CA . ASP A 1 199 ? 10.508 -6.951 6.930 1.00 97.38 199 ASP A CA 1
ATOM 1583 C C . ASP A 1 199 ? 10.826 -5.517 6.480 1.00 97.38 199 ASP A C 1
ATOM 1585 O O . ASP A 1 199 ? 10.580 -4.556 7.215 1.00 97.38 199 ASP A O 1
ATOM 1589 N N . LEU A 1 200 ? 11.355 -5.349 5.263 1.00 96.44 200 LEU A N 1
ATOM 1590 C CA . LEU A 1 200 ? 11.721 -4.039 4.741 1.00 96.44 200 LEU A CA 1
ATOM 1591 C C . LEU A 1 200 ? 10.472 -3.170 4.568 1.00 96.44 200 LEU A C 1
ATOM 1593 O O . LEU A 1 200 ? 9.472 -3.601 3.991 1.00 96.44 200 LEU A O 1
ATOM 1597 N N . ARG A 1 201 ? 10.536 -1.929 5.059 1.00 98.12 201 ARG A N 1
ATOM 1598 C CA . ARG A 1 201 ? 9.441 -0.962 4.928 1.00 98.12 201 ARG A CA 1
ATOM 1599 C C . ARG A 1 201 ? 9.205 -0.620 3.460 1.00 98.12 201 ARG A C 1
ATOM 1601 O O . ARG A 1 201 ? 10.161 -0.431 2.710 1.00 98.12 201 ARG A O 1
ATOM 1608 N N . VAL A 1 202 ? 7.940 -0.503 3.068 1.00 98.00 202 VAL A N 1
ATOM 1609 C CA . VAL A 1 202 ? 7.575 -0.135 1.693 1.00 98.00 202 VAL A CA 1
ATOM 1610 C C . VAL A 1 202 ? 7.524 1.385 1.556 1.00 98.00 202 VAL A C 1
ATOM 1612 O O . VAL A 1 202 ? 6.801 2.053 2.299 1.00 98.00 202 VAL A O 1
ATOM 1615 N N . MET A 1 203 ? 8.281 1.927 0.602 1.00 97.88 203 MET A N 1
ATOM 1616 C CA . MET A 1 203 ? 8.292 3.357 0.277 1.00 97.88 203 MET A CA 1
ATOM 1617 C C . MET A 1 203 ? 7.092 3.735 -0.599 1.00 97.88 203 MET A C 1
ATOM 1619 O O . MET A 1 203 ? 6.562 2.896 -1.329 1.00 97.88 203 MET A O 1
ATOM 1623 N N . ARG A 1 204 ? 6.651 4.998 -0.560 1.00 98.12 204 ARG A N 1
ATOM 1624 C CA . ARG A 1 204 ? 5.499 5.489 -1.343 1.00 98.12 204 ARG A CA 1
ATOM 1625 C C . ARG A 1 204 ? 5.665 5.253 -2.842 1.00 98.12 204 ARG A C 1
ATOM 1627 O O . ARG A 1 204 ? 4.698 4.879 -3.503 1.00 98.12 204 ARG A O 1
ATOM 1634 N N . SER A 1 205 ? 6.871 5.448 -3.377 1.00 97.38 205 SER A N 1
ATOM 1635 C CA . SER A 1 205 ? 7.169 5.169 -4.786 1.00 97.38 205 SER A CA 1
ATOM 1636 C C . SER A 1 205 ? 7.026 3.679 -5.099 1.00 97.38 205 SER A C 1
ATOM 1638 O O . SER A 1 205 ? 6.336 3.325 -6.053 1.00 97.38 205 SER A O 1
ATOM 1640 N N . ASP A 1 206 ? 7.624 2.805 -4.287 1.00 97.75 206 ASP A N 1
ATOM 1641 C CA . ASP A 1 206 ? 7.578 1.351 -4.486 1.00 97.75 206 ASP A CA 1
ATOM 1642 C C . ASP A 1 206 ? 6.159 0.801 -4.356 1.00 97.75 206 ASP A C 1
ATOM 1644 O O . ASP A 1 206 ? 5.739 -0.038 -5.150 1.00 97.75 206 ASP A O 1
ATOM 1648 N N . PHE A 1 207 ? 5.389 1.315 -3.397 1.00 98.50 207 PHE A N 1
ATOM 1649 C CA . PHE A 1 207 ? 3.978 0.984 -3.247 1.00 98.50 207 PHE A CA 1
ATOM 1650 C C . PHE A 1 207 ? 3.188 1.360 -4.505 1.00 98.50 207 PHE A C 1
ATOM 1652 O O . PHE A 1 207 ? 2.418 0.548 -5.019 1.00 98.50 207 PHE A O 1
ATOM 1659 N N . ALA A 1 208 ? 3.384 2.580 -5.019 1.00 98.19 208 ALA A N 1
ATOM 1660 C CA . ALA A 1 208 ? 2.711 3.055 -6.224 1.00 98.19 208 ALA A CA 1
ATOM 1661 C C . ALA A 1 208 ? 3.084 2.214 -7.454 1.00 98.19 208 ALA A C 1
ATOM 1663 O O . ALA A 1 208 ? 2.213 1.853 -8.249 1.00 98.19 208 ALA A O 1
ATOM 1664 N N . LEU A 1 209 ? 4.361 1.854 -7.594 1.00 97.38 209 LEU A N 1
ATOM 1665 C CA . LEU A 1 209 ? 4.822 0.976 -8.661 1.00 97.38 209 LEU A CA 1
ATOM 1666 C C . LEU A 1 209 ? 4.175 -0.409 -8.573 1.00 97.38 209 LEU A C 1
ATOM 1668 O O . LEU A 1 209 ? 3.525 -0.835 -9.530 1.00 97.38 209 LEU A O 1
ATOM 1672 N N . ALA A 1 210 ? 4.292 -1.073 -7.425 1.00 97.88 210 ALA A N 1
ATOM 1673 C CA . ALA A 1 210 ? 3.746 -2.406 -7.212 1.00 97.88 210 ALA A CA 1
ATOM 1674 C C . ALA A 1 210 ? 2.226 -2.440 -7.445 1.00 97.88 210 ALA A C 1
ATOM 1676 O O . ALA A 1 210 ? 1.717 -3.287 -8.180 1.00 97.88 210 ALA A O 1
ATOM 1677 N N . LEU A 1 211 ? 1.492 -1.470 -6.893 1.00 98.12 211 LEU A N 1
ATOM 1678 C CA . LEU A 1 211 ? 0.048 -1.359 -7.084 1.00 98.12 211 LEU A CA 1
ATOM 1679 C C . LEU A 1 211 ? -0.323 -1.110 -8.554 1.00 98.12 211 LEU A C 1
ATOM 1681 O O . LEU A 1 211 ? -1.228 -1.756 -9.079 1.00 98.12 211 LEU A O 1
ATOM 1685 N N . SER A 1 212 ? 0.394 -0.221 -9.249 1.00 96.38 212 SER A N 1
ATOM 1686 C CA . SER A 1 212 ? 0.187 0.017 -10.683 1.00 96.38 212 SER A CA 1
ATOM 1687 C C . SER A 1 212 ? 0.366 -1.267 -11.494 1.00 96.38 212 SER A C 1
ATOM 1689 O O . SER A 1 212 ? -0.461 -1.573 -12.354 1.00 96.38 212 SER A O 1
ATOM 1691 N N . GLN A 1 213 ? 1.398 -2.061 -11.205 1.00 95.25 213 GLN A N 1
ATOM 1692 C CA . GLN A 1 213 ? 1.639 -3.323 -11.901 1.00 95.25 213 GLN A CA 1
ATOM 1693 C C . GLN A 1 213 ? 0.528 -4.355 -11.674 1.00 95.25 213 GLN A C 1
ATOM 1695 O O . GLN A 1 213 ? 0.070 -4.952 -12.651 1.00 95.25 213 GLN A O 1
ATOM 1700 N N . ILE A 1 214 ? 0.027 -4.501 -10.441 1.00 95.69 214 ILE A N 1
ATOM 1701 C CA . ILE A 1 214 ? -1.126 -5.368 -10.133 1.00 95.69 214 ILE A CA 1
ATOM 1702 C C . ILE A 1 214 ? -2.333 -4.978 -10.999 1.00 95.69 214 ILE A C 1
ATOM 1704 O O . ILE A 1 214 ? -2.912 -5.823 -11.688 1.00 95.69 214 ILE A O 1
ATOM 1708 N N . LEU A 1 215 ? -2.666 -3.684 -11.047 1.00 92.56 215 LEU A N 1
ATOM 1709 C CA . LEU A 1 215 ? -3.803 -3.180 -11.829 1.00 92.56 215 LEU A CA 1
ATOM 1710 C C . LEU A 1 215 ? -3.612 -3.353 -13.349 1.00 92.56 215 LEU A C 1
ATOM 1712 O O . LEU A 1 215 ? -4.578 -3.547 -14.095 1.00 92.56 215 LEU A O 1
ATOM 1716 N N . ASN A 1 216 ? -2.369 -3.296 -13.832 1.00 87.25 216 ASN A N 1
ATOM 1717 C CA . ASN A 1 216 ? -2.054 -3.484 -15.249 1.00 87.25 216 ASN A CA 1
ATOM 1718 C C . ASN A 1 216 ? -2.128 -4.951 -15.673 1.00 87.25 216 ASN A C 1
ATOM 1720 O O . ASN A 1 216 ? -2.545 -5.242 -16.796 1.00 87.25 216 ASN A O 1
ATOM 1724 N N . PHE A 1 217 ? -1.736 -5.871 -14.792 1.00 76.56 217 PHE A N 1
ATOM 1725 C CA . PHE A 1 217 ? -1.792 -7.301 -15.069 1.00 76.56 217 PHE A CA 1
ATOM 1726 C C . PHE A 1 217 ? -3.241 -7.788 -15.194 1.00 76.56 217 PHE A C 1
ATOM 1728 O O . PHE A 1 217 ? -3.576 -8.452 -16.176 1.00 76.56 217 PHE A O 1
ATOM 1735 N N . GLY A 1 218 ? -4.127 -7.361 -14.283 1.00 61.31 218 GLY A N 1
ATOM 1736 C CA . GLY A 1 218 ? -5.565 -7.653 -14.372 1.00 61.31 218 GLY A CA 1
ATOM 1737 C C . GLY A 1 218 ? -6.182 -7.176 -15.692 1.00 61.31 218 GLY A C 1
ATOM 1738 O O . GLY A 1 218 ? -6.887 -7.928 -16.360 1.00 61.31 218 GLY A O 1
ATOM 1739 N N . SER A 1 219 ? -5.798 -5.978 -16.148 1.00 58.09 219 SER A N 1
ATOM 1740 C CA . SER A 1 219 ? -6.259 -5.407 -17.424 1.00 58.09 219 SER A CA 1
ATOM 1741 C C . SER A 1 219 ? -5.812 -6.215 -18.655 1.00 58.09 219 SER A C 1
ATOM 1743 O O . SER A 1 219 ? -6.521 -6.259 -19.658 1.00 58.09 219 SER A O 1
ATOM 1745 N N . ARG A 1 220 ? -4.641 -6.865 -18.600 1.00 51.31 220 ARG A N 1
ATOM 1746 C CA . ARG A 1 220 ? -4.092 -7.690 -19.694 1.00 51.31 220 ARG A CA 1
ATOM 1747 C C . ARG A 1 220 ? -4.664 -9.107 -19.724 1.00 51.31 220 ARG A C 1
ATOM 1749 O O . ARG A 1 220 ? -4.832 -9.660 -20.808 1.00 51.31 220 ARG A O 1
ATOM 1756 N N . ALA A 1 221 ? -5.019 -9.674 -18.571 1.00 42.12 221 ALA A N 1
ATOM 1757 C CA . ALA A 1 221 ? -5.688 -10.974 -18.492 1.00 42.12 221 ALA A CA 1
ATOM 1758 C C . ALA A 1 221 ? -7.087 -10.971 -19.150 1.00 42.12 221 ALA A C 1
ATOM 1760 O O . ALA A 1 221 ? -7.576 -12.023 -19.563 1.00 42.12 221 ALA A O 1
ATOM 1761 N N . HIS A 1 222 ? -7.706 -9.796 -19.324 1.00 38.88 222 HIS A N 1
ATOM 1762 C CA . HIS A 1 222 ? -8.976 -9.630 -20.044 1.00 38.88 222 HIS A CA 1
ATOM 1763 C C . HIS A 1 222 ? -8.889 -9.837 -21.565 1.00 38.88 222 HIS A C 1
ATOM 1765 O O . HIS A 1 222 ? -9.928 -9.970 -22.203 1.00 38.88 222 HIS A O 1
ATOM 1771 N N . PHE A 1 223 ? -7.693 -9.925 -22.159 1.00 34.50 223 PHE A N 1
ATOM 1772 C CA . PHE A 1 223 ? -7.541 -10.116 -23.608 1.00 34.50 223 PHE A CA 1
ATOM 1773 C C . PHE A 1 223 ? -7.490 -11.582 -24.063 1.00 34.50 223 PHE A C 1
ATOM 1775 O O . PHE A 1 223 ? -7.322 -11.824 -25.255 1.00 34.50 223 PHE A O 1
ATOM 1782 N N . ASN A 1 224 ? -7.651 -12.572 -23.167 1.00 35.06 224 ASN A N 1
ATOM 1783 C CA . ASN A 1 224 ? -7.671 -13.977 -23.602 1.00 35.06 224 ASN A CA 1
ATOM 1784 C C . ASN A 1 224 ? -8.564 -14.951 -22.801 1.00 35.06 224 ASN A C 1
ATOM 1786 O O . ASN A 1 224 ? -8.269 -16.145 -22.756 1.00 35.06 224 ASN A O 1
ATOM 1790 N N . LYS A 1 225 ? -9.668 -14.486 -22.193 1.00 32.66 225 LYS A N 1
ATOM 1791 C CA . LYS A 1 225 ? -10.773 -15.356 -21.728 1.00 32.66 225 LYS A CA 1
ATOM 1792 C C . LYS A 1 225 ? -12.134 -14.653 -21.864 1.00 32.66 225 LYS A C 1
ATOM 1794 O O . LYS A 1 225 ? -12.207 -13.468 -21.537 1.00 32.66 225 LYS A O 1
ATOM 1799 N N . PRO A 1 226 ? -13.206 -15.351 -22.296 1.00 38.47 226 PRO A N 1
ATOM 1800 C CA . PRO A 1 226 ? -14.548 -14.790 -22.281 1.00 38.47 226 PRO A CA 1
ATOM 1801 C C . PRO A 1 226 ? -15.022 -14.677 -20.826 1.00 38.47 226 PRO A C 1
ATOM 1803 O O . PRO A 1 226 ? -14.979 -15.643 -20.071 1.00 38.47 226 PRO A O 1
ATOM 1806 N N . GLU A 1 227 ? -15.427 -13.464 -20.460 1.00 35.00 227 GLU A N 1
ATOM 1807 C CA . GLU A 1 227 ? -16.269 -13.114 -19.311 1.00 35.00 227 GLU A CA 1
ATOM 1808 C C . GLU A 1 227 ? -15.822 -13.642 -17.937 1.00 35.00 227 GLU A C 1
ATOM 1810 O O . GLU A 1 227 ? -16.331 -14.627 -17.402 1.00 35.00 227 GLU A O 1
ATOM 1815 N N . TRP A 1 228 ? -14.931 -12.897 -17.279 1.00 35.38 228 TRP A N 1
ATOM 1816 C CA . TRP A 1 228 ? -14.899 -12.917 -15.819 1.00 35.38 228 TRP A CA 1
ATOM 1817 C C . TRP A 1 228 ? -16.163 -12.199 -15.314 1.00 35.38 228 TRP A C 1
ATOM 1819 O O . TRP A 1 228 ? -16.408 -11.033 -15.623 1.00 35.38 228 TRP A O 1
ATOM 1829 N N . LYS A 1 229 ? -16.991 -12.910 -14.551 1.00 29.55 229 LYS A N 1
ATOM 1830 C CA . LYS A 1 229 ? -18.131 -12.346 -13.828 1.00 29.55 229 LYS A CA 1
ATOM 1831 C C . LYS A 1 229 ? -17.766 -12.363 -12.351 1.00 29.55 229 LYS A C 1
ATOM 1833 O O . LYS A 1 229 ? -17.525 -13.425 -11.785 1.00 29.55 229 LYS A O 1
ATOM 1838 N N . TRP A 1 230 ? -17.661 -11.182 -11.756 1.00 35.47 230 TRP A N 1
ATOM 1839 C CA . TRP A 1 230 ? -17.476 -10.995 -10.319 1.00 35.47 230 TRP A CA 1
ATOM 1840 C C . TRP A 1 230 ? -18.569 -11.754 -9.540 1.00 35.47 230 TRP A C 1
ATOM 1842 O O . TRP A 1 230 ? -19.755 -11.582 -9.826 1.00 35.47 230 TRP A O 1
ATOM 1852 N N . ILE A 1 231 ? -18.175 -12.608 -8.586 1.00 34.53 231 ILE A N 1
ATOM 1853 C CA . ILE A 1 231 ? -19.084 -13.322 -7.675 1.00 34.53 231 ILE A CA 1
ATOM 1854 C C . ILE A 1 231 ? -18.774 -12.824 -6.256 1.00 34.53 231 ILE A C 1
ATOM 1856 O O . ILE A 1 231 ? -17.675 -13.093 -5.762 1.00 34.53 231 ILE A O 1
ATOM 1860 N N . PRO A 1 232 ? -19.687 -12.095 -5.591 1.00 33.06 232 PRO A N 1
ATOM 1861 C CA . PRO A 1 232 ? -19.472 -11.676 -4.212 1.00 33.06 232 PRO A CA 1
ATOM 1862 C C . PRO A 1 232 ? -19.440 -12.886 -3.263 1.00 33.06 232 PRO A C 1
ATOM 1864 O O . PRO A 1 232 ? -20.022 -13.933 -3.570 1.00 33.06 232 PRO A O 1
ATOM 1867 N N . PRO A 1 233 ? -18.826 -12.757 -2.071 1.00 36.12 233 PRO A N 1
ATOM 1868 C CA . PRO A 1 233 ? -19.010 -13.723 -0.993 1.00 36.12 233 PRO A CA 1
ATOM 1869 C C . PRO A 1 233 ? -20.507 -13.915 -0.711 1.00 36.12 233 PRO A C 1
ATOM 1871 O O . PRO A 1 233 ? -21.279 -12.957 -0.752 1.00 36.12 233 PRO A O 1
ATOM 1874 N N . ARG A 1 234 ? -20.930 -15.156 -0.438 1.00 29.88 234 ARG A N 1
ATOM 1875 C CA . ARG A 1 234 ? -22.341 -15.492 -0.178 1.00 29.88 234 ARG A CA 1
ATOM 1876 C C . ARG A 1 234 ? -22.922 -14.574 0.909 1.00 29.88 234 ARG A C 1
ATOM 1878 O O . ARG A 1 234 ? -22.540 -14.709 2.066 1.00 29.88 234 ARG A O 1
ATOM 1885 N N . GLY A 1 235 ? -23.850 -13.688 0.529 1.00 36.16 235 GLY A N 1
ATOM 1886 C CA . GLY A 1 235 ? -24.620 -12.862 1.470 1.00 36.16 235 GLY A CA 1
ATOM 1887 C C . GLY A 1 235 ? -24.910 -11.411 1.068 1.00 36.16 235 GLY A C 1
ATOM 1888 O O . GLY A 1 235 ? -25.751 -10.795 1.711 1.00 36.16 235 GLY A O 1
ATOM 1889 N N . SER A 1 236 ? -24.285 -10.853 0.027 1.00 37.59 236 SER A N 1
ATOM 1890 C CA . SER A 1 236 ? -24.439 -9.422 -0.300 1.00 37.59 236 SER A CA 1
ATOM 1891 C C . SER A 1 236 ? -25.399 -9.189 -1.476 1.00 37.59 236 SER A C 1
ATOM 1893 O O . SER A 1 236 ? -25.101 -9.574 -2.607 1.00 37.59 236 SER A O 1
ATOM 1895 N N . SER A 1 237 ? -26.553 -8.562 -1.224 1.00 33.78 237 SER A N 1
ATOM 1896 C CA . SER A 1 237 ? -27.544 -8.197 -2.250 1.00 33.78 237 SER A CA 1
ATOM 1897 C C . SER A 1 237 ? -26.989 -7.203 -3.282 1.00 33.78 237 SER A C 1
ATOM 1899 O O . SER A 1 237 ? -26.285 -6.254 -2.950 1.00 33.78 237 SER A O 1
ATOM 1901 N N . LEU A 1 238 ? -27.326 -7.447 -4.550 1.00 30.66 238 LEU A N 1
ATOM 1902 C CA . LEU A 1 238 ? -26.796 -6.797 -5.750 1.00 30.66 238 LEU A CA 1
ATOM 1903 C C . LEU A 1 238 ? -27.354 -5.374 -5.948 1.00 30.66 238 LEU A C 1
ATOM 1905 O O . LEU A 1 238 ? -28.553 -5.214 -6.165 1.00 30.66 238 LEU A O 1
ATOM 1909 N N . LEU A 1 239 ? -26.485 -4.360 -5.985 1.00 34.22 239 LEU A N 1
ATOM 1910 C CA . LEU A 1 239 ? -26.790 -3.042 -6.557 1.00 34.22 239 LEU A CA 1
ATOM 1911 C C . LEU A 1 239 ? -25.983 -2.859 -7.848 1.00 34.22 239 LEU A C 1
ATOM 1913 O O . LEU A 1 239 ? -24.771 -3.058 -7.888 1.00 34.22 239 LEU A O 1
ATOM 1917 N N . THR A 1 240 ? -26.684 -2.537 -8.930 1.00 31.83 240 THR A N 1
ATOM 1918 C CA . THR A 1 240 ? -26.144 -2.376 -10.284 1.00 31.83 240 THR A CA 1
ATOM 1919 C C . THR A 1 240 ? -25.197 -1.179 -10.387 1.00 31.83 240 THR A C 1
ATOM 1921 O O . THR A 1 240 ? -25.536 -0.084 -9.945 1.00 31.83 240 THR A O 1
ATOM 1924 N N . LEU A 1 241 ? -24.040 -1.383 -11.025 1.00 33.00 241 LEU A N 1
ATOM 1925 C CA . LEU A 1 241 ? -23.016 -0.363 -11.282 1.00 33.00 241 LEU A CA 1
ATOM 1926 C C . LEU A 1 241 ? -23.587 0.848 -12.056 1.00 33.00 241 LEU A C 1
ATOM 1928 O O . LEU A 1 241 ? -24.135 0.651 -13.146 1.00 33.00 241 LEU A O 1
ATOM 1932 N N . PRO A 1 242 ? -23.427 2.096 -11.579 1.00 32.88 242 PRO A N 1
ATOM 1933 C CA . PRO A 1 242 ? -23.695 3.269 -12.402 1.00 32.88 242 PRO A CA 1
ATOM 1934 C C . PRO A 1 242 ? -22.590 3.465 -13.454 1.00 32.88 242 PRO A C 1
ATOM 1936 O O . PRO A 1 242 ? -21.406 3.235 -13.203 1.00 32.88 242 PRO A O 1
ATOM 1939 N N . LYS A 1 243 ? -22.991 3.896 -14.656 1.00 31.83 243 LYS A N 1
ATOM 1940 C CA . LYS A 1 243 ? -22.078 4.243 -15.758 1.00 31.83 243 LYS A CA 1
ATOM 1941 C C . LYS A 1 243 ? -21.202 5.452 -15.380 1.00 31.83 243 LYS A C 1
ATOM 1943 O O . LYS A 1 243 ? -21.671 6.317 -14.641 1.00 31.83 243 LYS A O 1
ATOM 1948 N N . PRO A 1 244 ? -19.966 5.546 -15.907 1.00 30.17 244 PRO A N 1
ATOM 1949 C CA . PRO A 1 244 ? -19.066 6.658 -15.615 1.00 30.17 244 PRO A CA 1
ATOM 1950 C C . PRO A 1 244 ? -19.684 7.995 -16.038 1.00 30.17 244 PRO A C 1
ATOM 1952 O O . PRO A 1 244 ? -20.130 8.156 -17.175 1.00 30.17 244 PRO A O 1
ATOM 1955 N N . VAL A 1 245 ? -19.709 8.952 -15.109 1.00 35.06 245 VAL A N 1
ATOM 1956 C CA . VAL A 1 245 ? -20.198 10.314 -15.342 1.00 35.06 245 VAL A CA 1
ATOM 1957 C C . VAL A 1 245 ? -19.131 11.082 -16.123 1.00 35.06 245 VAL A C 1
ATOM 1959 O O . VAL A 1 245 ? -18.084 11.428 -15.586 1.00 35.06 245 VAL A O 1
ATOM 1962 N N . THR A 1 246 ? -19.380 11.345 -17.405 1.00 36.91 246 THR A N 1
ATOM 1963 C CA . THR A 1 246 ? -18.485 12.104 -18.299 1.00 36.91 246 THR A CA 1
ATOM 1964 C C . THR A 1 246 ? -18.773 13.604 -18.276 1.00 36.91 246 THR A C 1
ATOM 1966 O O . THR A 1 246 ? -18.863 14.233 -19.329 1.00 36.91 246 THR A O 1
ATOM 1969 N N . ASN A 1 247 ? -18.967 14.199 -17.100 1.00 32.84 247 ASN A N 1
ATOM 1970 C CA . ASN A 1 247 ? -19.109 15.649 -17.017 1.00 32.84 247 ASN A CA 1
ATOM 1971 C C . ASN A 1 247 ? -18.636 16.158 -15.655 1.00 32.84 247 ASN A C 1
ATOM 1973 O O . ASN A 1 247 ? -19.319 15.981 -14.650 1.00 32.84 247 ASN A O 1
ATOM 1977 N N . VAL A 1 248 ? -17.450 16.765 -15.622 1.00 36.38 248 VAL A N 1
ATOM 1978 C CA . VAL A 1 248 ? -16.971 17.500 -14.450 1.00 36.38 248 VAL A CA 1
ATOM 1979 C C . VAL A 1 248 ? -17.278 18.970 -14.710 1.00 36.38 248 VAL A C 1
ATOM 1981 O O . VAL A 1 248 ? -16.577 19.631 -15.473 1.00 36.38 248 VAL A O 1
ATOM 1984 N N . SER A 1 249 ? -18.362 19.472 -14.120 1.00 35.88 249 SER A N 1
ATOM 1985 C CA . SER A 1 249 ? -18.575 20.916 -14.002 1.00 35.88 249 SER A CA 1
ATOM 1986 C C . SER A 1 249 ? -17.533 21.505 -13.038 1.00 35.88 249 SER A C 1
ATOM 1988 O O . SER A 1 249 ? -17.147 20.820 -12.086 1.00 35.88 249 SER A O 1
ATOM 1990 N N . PRO A 1 250 ? -17.055 22.745 -13.247 1.00 33.78 250 PRO A N 1
ATOM 1991 C CA . PRO A 1 250 ? -16.054 23.347 -12.372 1.00 33.78 250 PRO A CA 1
ATOM 1992 C C . PRO A 1 250 ? -16.624 23.561 -10.964 1.00 33.78 250 PRO A C 1
ATOM 1994 O O . PRO A 1 250 ? -17.760 24.011 -10.816 1.00 33.78 250 PRO A O 1
ATOM 1997 N N . LEU A 1 251 ? -15.828 23.248 -9.938 1.00 37.25 251 LEU A N 1
ATOM 1998 C CA . LEU A 1 251 ? -16.140 23.559 -8.540 1.00 37.25 251 LEU A CA 1
AT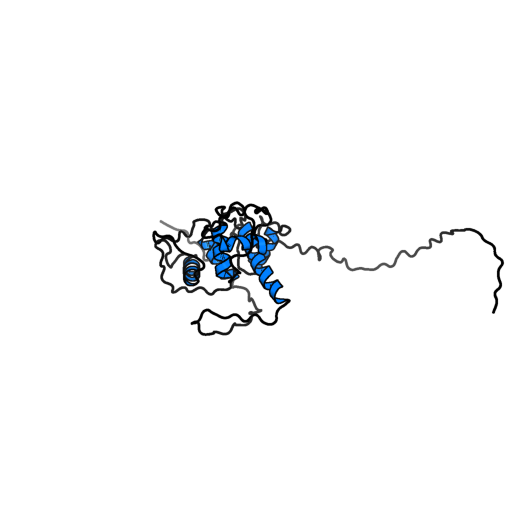OM 1999 C C . LEU A 1 251 ? -16.232 25.087 -8.339 1.00 37.25 251 LEU A C 1
ATOM 2001 O O . LEU A 1 251 ? -15.423 25.811 -8.925 1.00 37.25 251 LEU A O 1
ATOM 2005 N N . PRO A 1 252 ? -17.175 25.588 -7.521 1.00 34.47 252 PRO A N 1
ATOM 2006 C CA . PRO A 1 252 ? -17.292 27.013 -7.238 1.00 34.47 252 PRO A CA 1
ATOM 2007 C C . PRO A 1 252 ? -16.103 27.508 -6.403 1.00 34.47 252 PRO A C 1
ATOM 2009 O O . PRO A 1 252 ? -15.641 26.829 -5.485 1.00 34.47 252 PRO A O 1
ATOM 2012 N N . SER A 1 253 ? -15.615 28.699 -6.747 1.00 35.81 253 SER A N 1
ATOM 2013 C CA . SER A 1 253 ? -14.541 29.411 -6.057 1.00 35.81 253 SER A CA 1
ATOM 2014 C C . SER A 1 253 ? -14.904 29.648 -4.590 1.00 35.81 253 SER A C 1
ATOM 2016 O O . SER A 1 253 ? -15.971 30.183 -4.299 1.00 35.81 253 SER A O 1
ATOM 2018 N N . LEU A 1 254 ? -14.018 29.266 -3.670 1.00 37.44 254 LEU A N 1
ATOM 2019 C CA . LEU A 1 254 ? -14.141 29.628 -2.260 1.00 37.44 254 LEU A CA 1
ATOM 2020 C C . LEU A 1 254 ? -13.807 31.119 -2.117 1.00 37.44 254 LEU A C 1
ATOM 2022 O O . LEU A 1 254 ? -12.662 31.515 -2.325 1.00 37.44 254 LEU A O 1
ATOM 2026 N N . GLU A 1 255 ? -14.812 31.937 -1.808 1.00 37.03 255 GLU A N 1
ATOM 2027 C CA . GLU A 1 255 ? -14.618 33.306 -1.328 1.00 37.03 255 GLU A CA 1
ATOM 2028 C C . GLU A 1 255 ? -13.907 33.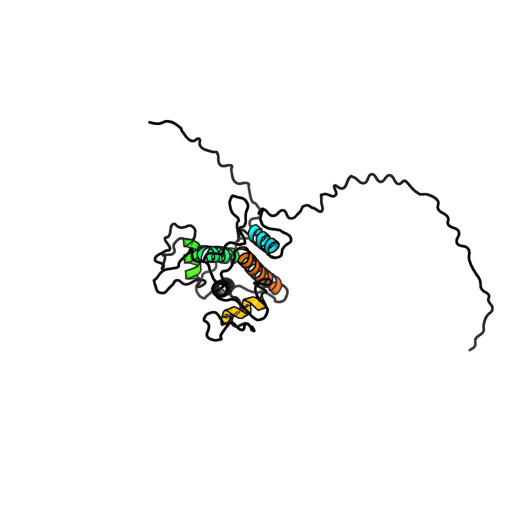263 0.033 1.00 37.03 255 GLU A C 1
ATOM 2030 O O . GLU A 1 255 ? -14.342 32.578 0.961 1.00 37.03 255 GLU A O 1
ATOM 2035 N N . GLU A 1 256 ? -12.783 33.972 0.138 1.00 40.22 256 GLU A N 1
ATOM 2036 C CA . GLU A 1 256 ? -12.068 34.182 1.395 1.00 40.22 256 GLU A CA 1
ATOM 2037 C C . GLU A 1 256 ? -12.872 35.130 2.295 1.00 40.22 256 GLU A C 1
ATOM 2039 O O . GLU A 1 256 ? -13.095 36.294 1.958 1.00 40.22 256 GLU A O 1
ATOM 2044 N N . SER A 1 257 ? -13.283 34.646 3.467 1.00 36.62 257 SER A N 1
ATOM 2045 C CA . SER A 1 257 ? -13.791 35.501 4.543 1.00 36.62 257 SER A CA 1
ATOM 2046 C C . SER A 1 257 ? -12.628 36.271 5.192 1.00 36.62 257 SER A C 1
ATOM 2048 O O . SER A 1 257 ? -11.612 35.653 5.522 1.00 36.62 257 SER A O 1
ATOM 2050 N N . PRO A 1 258 ? -12.748 37.591 5.425 1.00 40.38 258 PRO A N 1
ATOM 2051 C CA . PRO A 1 258 ? -11.655 38.393 5.961 1.00 40.38 258 PRO A CA 1
ATOM 2052 C C . PRO A 1 258 ? -11.443 38.140 7.460 1.00 40.38 258 PRO A C 1
ATOM 2054 O O . PRO A 1 258 ? -12.387 38.064 8.247 1.00 40.38 258 PRO A O 1
ATOM 2057 N N . ILE A 1 259 ? -10.173 38.038 7.848 1.00 41.41 259 ILE A N 1
ATOM 2058 C CA . ILE A 1 259 ? -9.721 37.968 9.240 1.00 41.41 259 ILE A CA 1
ATOM 2059 C C . ILE A 1 259 ? -9.909 39.357 9.869 1.00 41.41 259 ILE A C 1
ATOM 2061 O O . ILE A 1 259 ? -9.292 40.325 9.426 1.00 41.41 259 ILE A O 1
ATOM 2065 N N . SER A 1 260 ? -10.764 39.450 10.891 1.00 40.41 260 SER A N 1
ATOM 2066 C CA . SER A 1 260 ? -10.918 40.646 11.728 1.00 40.41 260 SER A CA 1
ATOM 2067 C C . SER A 1 260 ? -9.728 40.771 12.677 1.00 40.41 260 SER A C 1
ATOM 2069 O O . SER A 1 260 ? -9.454 39.852 13.449 1.00 40.41 260 SER A O 1
ATOM 2071 N N . ALA A 1 261 ? -9.044 41.910 12.611 1.00 46.59 261 ALA A N 1
ATOM 2072 C CA . ALA A 1 261 ? -8.204 42.427 13.686 1.00 46.59 261 ALA A CA 1
ATOM 2073 C C . ALA A 1 261 ? -9.077 43.122 14.760 1.00 46.59 261 ALA A C 1
ATOM 2075 O O . ALA A 1 261 ? -10.259 43.364 14.503 1.00 46.59 261 ALA A O 1
ATOM 2076 N N . ASP A 1 262 ? -8.452 43.439 15.900 1.00 45.53 262 ASP A N 1
ATOM 2077 C CA . ASP A 1 262 ? -8.932 44.148 17.112 1.00 45.53 262 ASP A CA 1
ATOM 2078 C C . ASP A 1 262 ? -9.635 43.254 18.159 1.00 45.53 262 ASP A C 1
ATOM 2080 O O . ASP A 1 262 ? -10.738 42.763 17.937 1.00 45.53 262 ASP A O 1
ATOM 2084 N N . GLU A 1 263 ? -8.939 42.807 19.219 1.00 38.78 263 GLU A N 1
ATOM 2085 C CA . GLU A 1 263 ? -8.565 43.476 20.506 1.00 38.78 263 GLU A CA 1
ATOM 2086 C C . GLU A 1 263 ? -9.557 43.084 21.633 1.00 38.78 263 GLU A C 1
ATOM 2088 O O . GLU A 1 263 ? -10.645 42.596 21.310 1.00 38.78 263 GLU A O 1
ATOM 2093 N N . PRO A 1 264 ? -9.251 43.237 22.945 1.00 58.59 264 PRO A N 1
ATOM 2094 C CA . PRO A 1 264 ? -8.148 43.975 23.586 1.00 58.59 264 PRO A CA 1
ATOM 2095 C C . PRO A 1 264 ? -7.119 43.131 24.365 1.00 58.59 264 PRO A C 1
ATOM 2097 O O . PRO A 1 264 ? -7.426 41.979 24.751 1.00 58.59 264 PRO A O 1
#

Solvent-accessible surface area (backbone atoms only — not comparable to full-atom values): 16726 Å² total; per-residue (Å²): 134,84,92,86,87,91,82,87,83,89,84,84,87,80,92,77,90,79,88,77,88,87,84,76,84,82,71,81,64,72,84,70,65,81,59,73,84,59,73,59,80,72,54,82,26,83,78,41,58,51,86,42,73,46,24,46,21,43,52,57,35,36,80,67,67,36,48,77,64,48,97,87,32,32,61,60,39,86,43,65,34,22,43,34,55,49,35,42,35,50,35,50,68,65,67,55,81,72,48,82,82,65,79,66,86,32,82,71,48,55,89,86,48,97,45,29,36,36,47,47,38,31,39,79,66,61,35,48,78,64,48,98,86,37,34,61,53,47,78,46,61,32,25,40,39,53,48,38,45,29,51,29,52,66,69,70,50,83,67,61,43,81,71,64,37,75,80,57,51,90,85,43,94,47,37,46,36,51,13,47,47,64,78,55,52,32,44,76,91,77,40,59,90,43,43,71,55,48,78,44,67,36,26,42,33,53,49,33,29,25,53,41,37,53,60,52,51,60,62,56,59,61,77,79,56,89,75,90,71,92,76,77,72,95,82,73,85,88,77,83,84,79,76,85,82,91,71,85,76,85,80,80,82,82,77,82,80,82,85,80,81,85,87,133